Protein AF-A0A0D2K6X5-F1 (afdb_monomer_lite)

Foldseek 3Di:
DDDDDDDDDDDPPPDPDVVVVVVVVVVVVVVVVVLVVVLVVLVVVVVVCVVVVVDQLADVVQLVNLLVNLVSLLQDPPRDLVSSLVSLVSNLVSLLSNLVVVVVCVVVVDDPDDPCDPVNLVSVLQSLLSSLVSLLLQCLAPVSSNLCLVPSSVVVVVVCLVPRPQDQPAALVSRVRLSGHPVVSSLLSLLSLQLQPDPPSPPDPDRDHLVNSLVVLVVQLVVCVVVVSDLLSNLSSLLSQLLSLLSCVVPDDDDPPPDPSVVVNVVSLVSNVVSVVPDDCVPDPVLSCLSSLLSQCQRSVDPVSVVVSVVVVVVNCVPRVSSVSSSVSSNVSSNCSRCVPDPPDDD

Organism: NCBI:txid1442371

Radius of gyration: 24.37 Å; chains: 1; bounding box: 95×52×63 Å

Sequence (347 aa):
METDSKPHKYPIDWVPCPTVTWVKLGIVQAARIKADEFYARSIRVLRATIQNGGCDGTEDWLVATMVILCLYENHQPSYNPASAAVHVAAAGQVFRERARRKMDATSRGWCPSSALTRSTLVFDRIFTESFLYHSMLVSVRDKSLSPLQDPTLRDVFDTYFEHCRLSVSPEPENWPIFGMPYSLVRLFSDLVASLDDSPNAFSSRNPSSLQDILIQLDTWKSDAMFHNYGLHITLYISAAKLLAYCHLSASSPPSPTSENYSVLIQHELEDCMGTLARIDFAESVTRFFNWPLAIIDKVVRDPRASRFVQQKLAEMALDDPTGKKAYDWVAEGFEQKLSPGRLTMNP

Secondary structure (DSS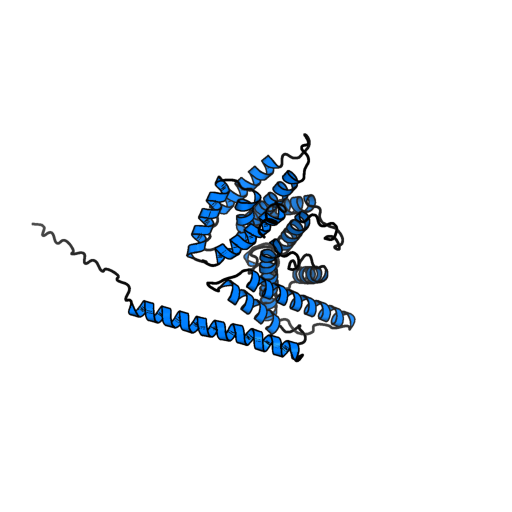P, 8-state):
-----------------HHHHHHHHHHHHHHHHHHHHHHHHHHHHHHHHHHTT---S--HHHHHHHHHHHHHHHT-TT--HHHHHHHHHHHHHHHHHHHHHHHHHHTTT----S---HHHHHHHHHHHHHHHHHHHHHTTT-GGG-TTTSHHHHHHHHHHHHT-SS---SSGGG-TTTSS-HHHHHHHHHHHHHTT--TTS--SS----HHHHHHHHHHHHHHHHHHT--HHHHHHHHHHHHHHHHHHHHHS---TTS--HHHHHHHHHHHHHHHHTT--SSSS-GGGGHHHHHIIIIII--HHHHHHHHHHHHHHTTT-TTHHHHHHHHHHHHHHHH-TTSS----

pLDDT: mean 78.87, std 18.18, range [26.92, 96.88]

Structure (mmCIF, N/CA/C/O backbone):
data_AF-A0A0D2K6X5-F1
#
_entry.id   AF-A0A0D2K6X5-F1
#
loop_
_atom_site.group_PDB
_atom_site.id
_atom_site.type_symbol
_atom_site.label_atom_id
_atom_site.label_alt_id
_atom_site.label_comp_id
_atom_site.label_asym_id
_atom_site.label_entity_id
_atom_site.label_seq_id
_atom_site.pdbx_PDB_ins_code
_atom_site.Cartn_x
_atom_site.Cartn_y
_atom_site.Cartn_z
_atom_site.occupancy
_atom_site.B_iso_or_equiv
_atom_site.auth_seq_id
_atom_site.auth_comp_id
_atom_site.auth_asym_id
_atom_site.auth_atom_id
_atom_site.pdbx_PDB_model_num
ATOM 1 N N . MET A 1 1 ? -67.798 -20.566 -26.678 1.00 40.41 1 MET A N 1
ATOM 2 C CA . MET A 1 1 ? -66.938 -21.752 -26.862 1.00 40.41 1 MET A CA 1
ATOM 3 C C . MET A 1 1 ? -65.516 -21.244 -27.000 1.00 40.41 1 MET A C 1
ATOM 5 O O . MET A 1 1 ? -65.085 -20.934 -28.100 1.00 40.41 1 MET A O 1
ATOM 9 N N . GLU A 1 2 ? -64.858 -21.039 -25.860 1.00 31.72 2 GLU A N 1
ATOM 10 C CA . GLU A 1 2 ? -63.423 -20.758 -25.776 1.00 31.72 2 GLU A CA 1
ATOM 11 C C . GLU A 1 2 ? -62.658 -22.059 -26.019 1.00 31.72 2 GLU A C 1
ATOM 13 O O . GLU A 1 2 ? -62.944 -23.078 -25.390 1.00 31.72 2 GLU A O 1
ATOM 18 N N . THR A 1 3 ? -61.705 -22.031 -26.944 1.00 37.38 3 THR A N 1
ATOM 19 C CA . THR A 1 3 ? -60.716 -23.094 -27.121 1.00 37.38 3 THR A CA 1
ATOM 20 C C . THR A 1 3 ? -59.432 -22.679 -26.418 1.00 37.38 3 THR A C 1
ATOM 22 O O . THR A 1 3 ? -58.722 -21.785 -26.871 1.00 37.38 3 THR A O 1
ATOM 25 N N . ASP A 1 4 ? -59.186 -23.342 -25.294 1.00 36.84 4 ASP A N 1
ATOM 26 C CA . ASP A 1 4 ? -58.022 -23.246 -24.422 1.00 36.84 4 ASP A CA 1
ATOM 27 C C . ASP A 1 4 ? -56.804 -23.916 -25.093 1.00 36.84 4 ASP A C 1
ATOM 29 O O . ASP A 1 4 ? -56.777 -25.135 -25.277 1.00 36.84 4 ASP A O 1
ATOM 33 N N . SER A 1 5 ? -55.799 -23.133 -25.504 1.00 37.38 5 SER A N 1
ATOM 34 C CA . SER A 1 5 ? -54.519 -23.650 -26.011 1.00 37.38 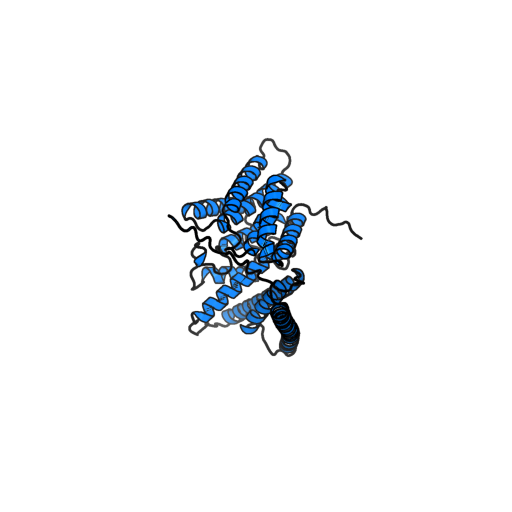5 SER A CA 1
ATOM 35 C C . SER A 1 5 ? -53.382 -23.257 -25.068 1.00 37.38 5 SER A C 1
ATOM 37 O O . SER A 1 5 ? -52.845 -22.149 -25.132 1.00 37.38 5 SER A O 1
ATOM 39 N N . LYS A 1 6 ? -52.999 -24.186 -24.188 1.00 37.41 6 LYS A N 1
ATOM 40 C CA . LYS A 1 6 ? -51.809 -24.076 -23.331 1.00 37.41 6 LYS A CA 1
ATOM 41 C C . LYS A 1 6 ? -50.521 -24.128 -24.172 1.00 37.41 6 LYS A C 1
ATOM 43 O O . LYS A 1 6 ? -50.413 -25.002 -25.032 1.00 37.41 6 LYS A O 1
ATOM 48 N N . PRO A 1 7 ? -49.499 -23.299 -23.892 1.00 35.88 7 PRO A N 1
ATOM 49 C CA . PRO A 1 7 ? -48.189 -23.443 -24.516 1.00 35.88 7 PRO A CA 1
ATOM 50 C C . PRO A 1 7 ? -47.370 -24.551 -23.831 1.00 35.88 7 PRO A C 1
ATOM 52 O O . PRO A 1 7 ? -47.176 -24.549 -22.612 1.00 35.88 7 PRO A O 1
ATOM 55 N N . HIS A 1 8 ? -46.859 -25.494 -24.625 1.00 33.78 8 HIS A N 1
ATOM 56 C CA . HIS A 1 8 ? -45.850 -26.463 -24.199 1.00 33.78 8 HIS A CA 1
ATOM 57 C C . HIS A 1 8 ? -44.527 -25.750 -23.878 1.00 33.78 8 HIS A C 1
ATOM 59 O O . HIS A 1 8 ? -43.874 -25.196 -24.760 1.00 33.78 8 HIS A O 1
ATOM 65 N N . LYS A 1 9 ? -44.116 -25.783 -22.604 1.00 35.16 9 LYS A N 1
ATOM 66 C CA . LYS A 1 9 ? -42.746 -25.472 -22.180 1.00 35.16 9 LYS A CA 1
ATOM 67 C C . LYS A 1 9 ? -41.853 -26.672 -22.505 1.00 35.16 9 LYS A C 1
ATOM 69 O O . LYS A 1 9 ? -41.997 -27.717 -21.878 1.00 35.16 9 LYS A O 1
ATOM 74 N N . TYR A 1 10 ? -40.924 -26.514 -23.443 1.00 30.70 10 TYR A N 1
ATOM 75 C CA . TYR A 1 10 ? -39.751 -27.386 -23.533 1.00 30.70 10 TYR A CA 1
ATOM 76 C C . TYR A 1 10 ? -38.717 -26.921 -22.495 1.00 30.70 10 TYR A C 1
ATOM 78 O O . TYR A 1 10 ? -38.398 -25.729 -22.480 1.00 30.70 10 TYR A O 1
ATOM 86 N N . PRO A 1 11 ? -38.174 -27.798 -21.634 1.00 34.66 11 PRO A N 1
ATOM 87 C CA . PRO A 1 11 ? -36.995 -27.465 -20.853 1.00 34.66 11 PRO A CA 1
ATOM 88 C C . PRO A 1 11 ? -35.771 -27.602 -21.768 1.00 34.66 11 PRO A C 1
ATOM 90 O O . PRO A 1 11 ? -35.447 -28.693 -22.231 1.00 34.66 11 PRO A O 1
ATOM 93 N N . ILE A 1 12 ? -35.110 -26.486 -22.079 1.00 35.47 12 ILE A N 1
ATOM 94 C CA . ILE A 1 12 ? -33.751 -26.520 -22.629 1.00 35.47 12 ILE A CA 1
ATOM 95 C C . ILE A 1 12 ? -32.825 -26.683 -21.427 1.00 35.47 12 ILE A C 1
ATOM 97 O O . ILE A 1 12 ? -32.461 -25.702 -20.775 1.00 35.47 12 ILE A O 1
ATOM 101 N N . ASP A 1 13 ? -32.483 -27.930 -21.117 1.00 32.12 13 ASP A N 1
ATOM 102 C CA . ASP A 1 13 ? -31.377 -28.239 -20.220 1.00 32.12 13 ASP A CA 1
ATOM 103 C C . ASP A 1 13 ? -30.080 -27.776 -20.894 1.00 32.12 13 ASP A C 1
ATOM 105 O O . ASP A 1 13 ? -29.592 -28.378 -21.854 1.00 32.12 13 ASP A O 1
ATOM 109 N N . TRP A 1 14 ? -29.519 -26.670 -20.404 1.00 32.91 14 TRP A N 1
ATOM 110 C CA . TRP A 1 14 ? -28.167 -26.237 -20.744 1.00 32.91 14 TRP A CA 1
ATOM 111 C C . TRP A 1 14 ? -27.166 -27.210 -20.119 1.00 32.91 14 TRP A C 1
ATOM 113 O O . TRP A 1 14 ? -26.624 -26.966 -19.044 1.00 32.91 14 TRP A O 1
ATOM 123 N N . VAL A 1 15 ? -26.910 -28.327 -20.795 1.00 35.75 15 VAL A N 1
ATOM 124 C CA . VAL A 1 15 ? -25.766 -29.185 -20.483 1.00 35.75 15 VAL A CA 1
ATOM 125 C C . VAL A 1 15 ? -24.523 -28.520 -21.089 1.00 35.75 15 VAL A C 1
ATOM 127 O O . VAL A 1 15 ? -24.433 -28.421 -22.317 1.00 35.75 15 VAL A O 1
ATOM 130 N N . PRO A 1 16 ? -23.556 -28.026 -20.291 1.00 44.06 16 PRO A N 1
ATOM 131 C CA . PRO A 1 16 ? -22.328 -27.466 -20.842 1.00 44.06 16 PRO A CA 1
ATOM 132 C C . PRO A 1 16 ? -21.575 -28.552 -21.621 1.00 44.06 16 PRO A C 1
ATOM 134 O O . PRO A 1 16 ? -21.219 -29.596 -21.078 1.00 44.06 16 PRO A O 1
ATOM 137 N N . CYS A 1 17 ? -21.353 -28.304 -22.914 1.00 36.09 17 CYS A N 1
ATOM 138 C CA . CYS A 1 17 ? -20.681 -29.232 -23.819 1.00 36.09 17 CYS A CA 1
ATOM 139 C C . CYS A 1 17 ? -19.236 -29.485 -23.337 1.00 36.09 17 CYS A C 1
ATOM 141 O O . CYS A 1 17 ? -18.422 -28.554 -23.376 1.00 36.09 17 CYS A O 1
ATOM 143 N N . PRO A 1 18 ? -18.881 -30.717 -22.916 1.00 45.44 18 PRO A N 1
ATOM 144 C CA . PRO A 1 18 ? -17.575 -31.023 -22.328 1.00 45.44 18 PRO A CA 1
ATOM 145 C C . PRO A 1 18 ? -16.412 -30.600 -23.231 1.00 45.44 18 PRO A C 1
ATOM 147 O O . PRO A 1 18 ? -15.400 -30.091 -22.760 1.00 45.44 18 PRO A O 1
ATOM 150 N N . THR A 1 19 ? -16.575 -30.742 -24.546 1.00 42.69 19 THR A N 1
ATOM 151 C CA . THR A 1 19 ? -15.556 -30.455 -25.561 1.00 42.69 19 THR A CA 1
ATOM 152 C C . THR A 1 19 ? -15.114 -28.988 -25.567 1.00 42.69 19 THR A C 1
ATOM 154 O O . THR A 1 19 ? -13.931 -28.705 -25.736 1.00 42.69 19 THR A O 1
ATOM 157 N N . VAL A 1 20 ? -16.029 -28.044 -25.320 1.00 43.38 20 VAL A N 1
ATOM 158 C CA . VAL A 1 20 ? -15.702 -26.606 -25.249 1.00 43.38 20 VAL A CA 1
ATOM 159 C C . VAL A 1 20 ? -14.924 -26.293 -23.970 1.00 43.38 20 VAL A C 1
ATOM 161 O O . VAL A 1 20 ? -13.995 -25.485 -23.988 1.00 43.38 20 VAL A O 1
ATOM 164 N N . THR A 1 21 ? -15.253 -26.971 -22.871 1.00 46.69 21 THR A N 1
ATOM 165 C CA . THR A 1 21 ? -14.567 -26.835 -21.582 1.00 46.69 21 THR A CA 1
ATOM 166 C C . THR A 1 21 ? -13.146 -27.397 -21.648 1.00 46.69 21 THR A C 1
ATOM 168 O O . THR A 1 21 ? -12.213 -26.729 -21.211 1.00 46.69 21 THR A O 1
ATOM 171 N N . TRP A 1 22 ? -12.947 -28.563 -22.273 1.00 36.50 22 TRP A N 1
ATOM 172 C CA . TRP A 1 22 ? -11.624 -29.175 -22.458 1.00 36.50 22 TRP A CA 1
ATOM 173 C C . TRP A 1 22 ? -10.707 -28.363 -23.379 1.00 36.50 22 TRP A C 1
ATOM 175 O O . TRP A 1 22 ? -9.524 -28.215 -23.081 1.00 36.50 22 TRP A O 1
ATOM 185 N N . VAL A 1 23 ? -11.238 -27.782 -24.461 1.00 48.53 23 VAL A N 1
ATOM 186 C CA . VAL A 1 23 ? -10.462 -26.899 -25.350 1.00 48.53 23 VAL A CA 1
ATOM 187 C C . VAL A 1 23 ? -10.071 -25.604 -24.632 1.00 48.53 23 VAL A C 1
ATOM 189 O O . VAL A 1 23 ? -8.916 -25.190 -24.715 1.00 48.53 23 VAL A O 1
ATOM 192 N N . LYS A 1 24 ? -10.983 -24.995 -23.859 1.00 53.06 24 LYS A N 1
ATOM 193 C CA . LYS A 1 24 ? -10.665 -23.825 -23.022 1.00 53.06 24 LYS A CA 1
ATOM 194 C C . LYS A 1 24 ? -9.611 -24.153 -21.958 1.00 53.06 24 LYS A C 1
ATOM 196 O O . LYS A 1 24 ? -8.648 -23.405 -21.827 1.00 53.06 24 LYS A O 1
ATOM 201 N N . LEU A 1 25 ? -9.741 -25.285 -21.264 1.00 60.22 25 LEU A N 1
ATOM 202 C CA . LEU A 1 25 ? -8.753 -25.773 -20.292 1.00 60.22 25 LEU A CA 1
ATOM 203 C C . LEU A 1 25 ? -7.382 -26.013 -20.939 1.00 60.22 25 LEU A C 1
ATOM 205 O O . LEU A 1 25 ? -6.365 -25.596 -20.390 1.00 60.22 25 LEU A O 1
ATOM 209 N N . GLY A 1 26 ? -7.345 -26.623 -22.127 1.00 59.53 26 GLY A N 1
ATOM 210 C CA . GLY A 1 26 ? -6.109 -26.860 -22.878 1.00 59.53 26 GLY A CA 1
ATOM 211 C C . GLY A 1 26 ? -5.412 -25.571 -23.323 1.00 59.53 26 GLY A C 1
ATOM 212 O O . GLY A 1 26 ? -4.194 -25.458 -23.195 1.00 59.53 26 GLY A O 1
ATOM 213 N N . ILE A 1 27 ? -6.173 -24.570 -23.782 1.00 69.44 27 ILE A N 1
ATOM 214 C CA . ILE A 1 27 ? -5.640 -23.249 -24.159 1.00 69.44 27 ILE A CA 1
ATOM 215 C C . ILE A 1 27 ? -5.092 -22.513 -22.931 1.00 69.44 27 ILE A C 1
ATOM 217 O O . ILE A 1 27 ? -3.989 -21.971 -22.990 1.00 69.44 27 ILE A O 1
ATOM 221 N N . VAL A 1 28 ? -5.822 -22.530 -21.811 1.00 75.06 28 VAL A N 1
ATOM 222 C CA . VAL A 1 28 ? -5.391 -21.908 -20.548 1.00 75.06 28 VAL A CA 1
ATOM 223 C C . VAL A 1 28 ? -4.115 -22.568 -20.021 1.00 75.06 28 VAL A C 1
ATOM 225 O O . VAL A 1 28 ? -3.174 -21.872 -19.644 1.00 75.06 28 VAL A O 1
ATOM 228 N N . GLN A 1 29 ? -4.031 -23.900 -20.065 1.00 77.25 29 GLN A N 1
ATOM 229 C CA . GLN A 1 29 ? -2.843 -24.630 -19.624 1.00 77.25 29 GLN A CA 1
ATOM 230 C C . GLN A 1 29 ? -1.630 -24.359 -20.528 1.00 77.25 29 GLN A C 1
ATOM 232 O O . GLN A 1 29 ? -0.531 -24.130 -20.026 1.00 77.25 29 GLN A O 1
ATOM 237 N N . ALA A 1 30 ? -1.812 -24.331 -21.851 1.00 80.56 30 ALA A N 1
ATOM 238 C CA . ALA A 1 30 ? -0.735 -24.012 -22.788 1.00 80.56 30 ALA A CA 1
ATOM 239 C C . ALA A 1 30 ? -0.242 -22.561 -22.641 1.00 80.56 30 ALA A C 1
ATOM 241 O O . ALA A 1 30 ? 0.961 -22.307 -22.710 1.00 80.56 30 ALA A O 1
ATOM 242 N N . ALA A 1 31 ? -1.154 -21.610 -22.413 1.00 82.31 31 ALA A N 1
ATOM 243 C CA . ALA A 1 31 ? -0.804 -20.219 -22.134 1.00 82.31 31 ALA A CA 1
ATOM 244 C C . ALA A 1 31 ? -0.012 -20.093 -20.826 1.00 82.31 31 ALA A C 1
ATOM 246 O O . ALA A 1 31 ? 0.987 -19.378 -20.788 1.00 82.31 31 ALA A O 1
ATOM 247 N N . ARG A 1 32 ? -0.408 -20.839 -19.788 1.00 82.50 32 ARG A N 1
ATOM 248 C CA . ARG A 1 32 ? 0.290 -20.867 -18.500 1.00 82.50 32 ARG A CA 1
ATOM 249 C C . ARG A 1 32 ? 1.716 -21.396 -18.623 1.00 82.50 32 ARG A C 1
ATOM 251 O O . ARG A 1 32 ? 2.633 -20.720 -18.179 1.00 82.50 32 ARG A O 1
ATOM 258 N N . ILE A 1 33 ? 1.910 -22.532 -19.297 1.00 85.75 33 ILE A N 1
ATOM 259 C CA . ILE A 1 33 ? 3.250 -23.100 -19.533 1.00 85.75 33 ILE A CA 1
ATOM 260 C C . ILE A 1 33 ? 4.146 -22.086 -20.254 1.00 85.75 33 ILE A C 1
ATOM 262 O O . ILE A 1 33 ? 5.276 -21.847 -19.837 1.00 85.75 33 ILE A O 1
ATOM 266 N N . LYS A 1 34 ? 3.629 -21.422 -21.296 1.00 87.62 34 LYS A N 1
ATOM 267 C CA . LYS A 1 34 ? 4.379 -20.365 -21.989 1.00 87.62 34 LYS A CA 1
ATOM 268 C C . LYS A 1 34 ? 4.710 -19.192 -21.070 1.00 87.62 34 LYS A C 1
ATOM 270 O O . LYS A 1 34 ? 5.808 -18.652 -21.154 1.00 87.62 34 LYS A O 1
ATOM 275 N N . ALA A 1 35 ? 3.779 -18.777 -20.216 1.00 86.38 35 ALA A N 1
ATOM 276 C CA . ALA A 1 35 ? 4.007 -17.684 -19.281 1.00 86.38 35 ALA A CA 1
ATOM 277 C C . ALA A 1 35 ? 5.095 -18.040 -18.249 1.00 86.38 35 ALA A C 1
ATOM 279 O O . ALA A 1 35 ? 5.982 -17.219 -18.020 1.00 86.38 35 ALA A O 1
ATOM 280 N N . ASP A 1 36 ? 5.107 -19.276 -17.735 1.00 88.19 36 ASP A N 1
ATOM 281 C CA . ASP A 1 36 ? 6.167 -19.801 -16.859 1.00 88.19 36 ASP A CA 1
ATOM 282 C C . ASP A 1 36 ? 7.535 -19.800 -17.565 1.00 88.19 36 ASP A C 1
ATOM 284 O O . ASP A 1 36 ? 8.545 -19.361 -17.005 1.00 88.19 36 ASP A O 1
ATOM 288 N N . GLU A 1 37 ? 7.579 -20.233 -18.828 1.00 90.38 37 GLU A N 1
ATOM 289 C CA . GLU A 1 37 ? 8.796 -20.209 -19.646 1.00 90.38 37 GLU A CA 1
ATOM 290 C C . GLU A 1 37 ? 9.313 -18.783 -19.872 1.00 90.38 37 GLU A C 1
ATOM 292 O O . GLU A 1 37 ? 10.515 -18.530 -19.725 1.00 90.38 37 GLU A O 1
ATOM 297 N N . PHE A 1 38 ? 8.424 -17.840 -20.208 1.00 89.56 38 PHE A N 1
ATOM 298 C CA . PHE A 1 38 ? 8.778 -16.430 -20.373 1.00 89.56 38 PHE A CA 1
ATOM 299 C C . PHE A 1 38 ? 9.256 -15.820 -19.062 1.00 89.56 38 PHE A C 1
ATOM 301 O O . PHE A 1 38 ? 10.280 -15.144 -19.062 1.00 89.56 38 PHE A O 1
ATOM 308 N N . TYR A 1 39 ? 8.583 -16.096 -17.949 1.00 91.06 39 TYR A N 1
ATOM 309 C CA . TYR A 1 39 ? 8.975 -15.638 -16.622 1.00 91.06 39 TYR A CA 1
ATOM 310 C C . TYR A 1 39 ? 10.395 -16.106 -16.260 1.00 91.06 39 TYR A C 1
ATOM 312 O O . TYR A 1 39 ? 11.287 -15.290 -16.000 1.00 91.06 39 TYR A O 1
ATOM 320 N N . ALA A 1 40 ? 10.654 -17.414 -16.358 1.00 90.88 40 ALA A N 1
ATOM 321 C CA . ALA A 1 40 ? 11.964 -17.991 -16.067 1.00 90.88 40 ALA A CA 1
ATOM 322 C C . ALA A 1 40 ? 13.053 -17.503 -17.039 1.00 90.88 40 ALA A C 1
ATOM 324 O O . ALA A 1 40 ? 14.210 -17.299 -16.655 1.00 90.88 40 ALA A O 1
ATOM 325 N N . ARG A 1 41 ? 12.717 -17.313 -18.321 1.00 92.81 41 ARG A N 1
ATOM 326 C CA . ARG A 1 41 ? 13.636 -16.744 -19.314 1.00 92.81 41 ARG A CA 1
ATOM 327 C C . ARG A 1 41 ? 13.960 -15.285 -19.004 1.00 92.81 41 ARG A C 1
ATOM 329 O O . ARG A 1 41 ? 15.137 -14.942 -19.034 1.00 92.81 41 ARG A O 1
ATOM 336 N N . SER A 1 42 ? 12.967 -14.462 -18.683 1.00 91.88 42 SER A N 1
ATOM 337 C CA . SER A 1 42 ? 13.144 -13.045 -18.358 1.00 91.88 42 SER A CA 1
ATOM 338 C C . SER A 1 42 ? 14.073 -12.863 -17.167 1.00 91.88 42 SER A C 1
ATOM 340 O O . SER A 1 42 ? 15.019 -12.089 -17.261 1.00 91.88 42 SER A O 1
ATOM 342 N N . ILE A 1 43 ? 13.902 -13.647 -16.096 1.00 91.56 43 ILE A N 1
ATOM 343 C CA . ILE A 1 43 ? 14.815 -13.610 -14.943 1.00 91.56 43 ILE A CA 1
ATOM 344 C C . ILE A 1 43 ? 16.244 -13.992 -15.348 1.00 91.56 43 ILE A C 1
ATOM 346 O O . ILE A 1 43 ? 17.196 -13.323 -14.947 1.00 91.56 43 ILE A O 1
ATOM 350 N N . ARG A 1 44 ? 16.421 -15.058 -16.143 1.00 93.38 44 ARG A N 1
ATOM 351 C CA . ARG A 1 44 ? 17.755 -15.491 -16.596 1.00 93.38 44 ARG A CA 1
ATOM 352 C C . ARG A 1 44 ? 18.443 -14.434 -17.454 1.00 93.38 44 ARG A C 1
ATOM 354 O O . ARG A 1 44 ? 19.605 -14.128 -17.208 1.00 93.38 44 ARG A O 1
ATOM 361 N N . VAL A 1 45 ? 17.728 -13.880 -18.433 1.00 92.62 45 VAL A N 1
ATOM 362 C CA . VAL A 1 45 ? 18.245 -12.827 -19.317 1.00 92.62 45 VAL A CA 1
ATOM 363 C C . VAL A 1 45 ? 18.589 -11.588 -18.504 1.00 92.62 45 VAL A C 1
ATOM 365 O O . VAL A 1 45 ? 19.700 -11.092 -18.620 1.00 92.62 45 VAL A O 1
ATOM 368 N N . LEU A 1 46 ? 17.691 -11.144 -17.625 1.00 90.69 46 LEU A N 1
ATOM 369 C CA . LEU A 1 46 ? 17.917 -9.987 -16.769 1.00 90.69 46 LEU A CA 1
ATOM 370 C C . LEU A 1 46 ? 19.170 -10.153 -15.900 1.00 90.69 46 LEU A C 1
ATOM 372 O O . LEU A 1 46 ? 20.018 -9.265 -15.868 1.00 90.69 46 LEU A O 1
ATOM 376 N N . ARG A 1 47 ? 19.317 -11.302 -15.229 1.00 90.56 47 ARG A N 1
ATOM 377 C CA . ARG A 1 47 ? 20.504 -11.598 -14.414 1.00 90.56 47 ARG A CA 1
ATOM 378 C C . ARG A 1 47 ? 21.782 -11.566 -15.246 1.00 90.56 47 ARG A C 1
ATOM 380 O O . ARG A 1 47 ? 22.750 -10.954 -14.811 1.00 90.56 47 ARG A O 1
ATOM 387 N N . ALA A 1 48 ? 21.776 -12.177 -16.431 1.00 92.62 48 ALA A N 1
ATOM 388 C CA . ALA A 1 48 ? 22.928 -12.163 -17.327 1.00 92.62 48 ALA A CA 1
ATOM 389 C C . ALA A 1 48 ? 23.265 -10.739 -17.805 1.00 92.62 48 ALA A C 1
ATOM 391 O O . 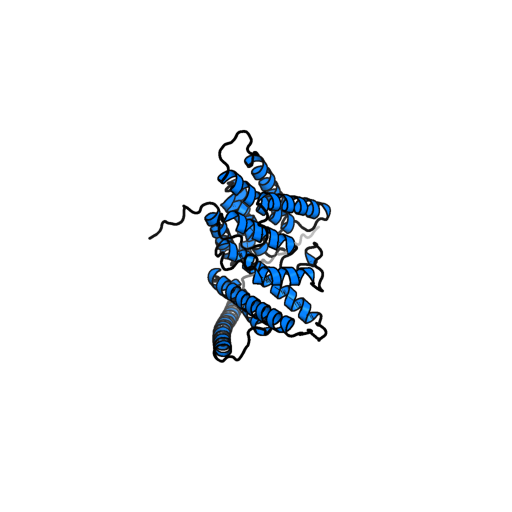ALA A 1 48 ? 24.431 -10.356 -17.798 1.00 92.62 48 ALA A O 1
ATOM 392 N N . THR A 1 49 ? 22.262 -9.934 -18.168 1.00 91.25 49 THR A N 1
ATOM 393 C CA . THR A 1 49 ? 22.452 -8.531 -18.563 1.00 91.25 49 THR A CA 1
ATOM 394 C C . THR A 1 49 ? 23.092 -7.722 -17.437 1.00 91.25 49 THR A C 1
ATOM 396 O O . THR A 1 49 ? 24.085 -7.043 -17.682 1.00 91.25 49 THR A O 1
ATOM 399 N N . ILE A 1 50 ? 22.590 -7.849 -16.204 1.00 88.31 50 ILE A N 1
ATOM 400 C CA . ILE A 1 50 ? 23.155 -7.166 -15.030 1.00 88.31 50 ILE A CA 1
ATOM 401 C C . ILE A 1 50 ? 24.598 -7.625 -14.774 1.00 88.31 50 ILE A C 1
ATOM 403 O O . ILE A 1 50 ? 25.492 -6.796 -14.633 1.00 88.31 50 ILE A O 1
ATOM 407 N N . GLN A 1 51 ? 24.847 -8.939 -14.747 1.00 90.50 51 GLN A N 1
ATOM 408 C CA . GLN A 1 51 ? 26.177 -9.509 -14.483 1.00 90.50 51 GLN A CA 1
ATOM 409 C C . GLN A 1 51 ? 27.226 -9.068 -15.505 1.00 90.50 51 GLN A C 1
ATOM 411 O O . GLN A 1 51 ? 28.378 -8.843 -15.146 1.00 90.50 51 GLN A O 1
ATOM 416 N N . ASN A 1 52 ? 26.822 -8.918 -16.765 1.00 93.31 52 ASN A N 1
ATOM 417 C CA . ASN A 1 52 ? 27.702 -8.492 -17.848 1.00 93.31 52 ASN A CA 1
ATOM 418 C C . ASN A 1 52 ? 27.841 -6.963 -17.951 1.00 93.31 52 ASN A C 1
ATOM 420 O O . ASN A 1 52 ? 28.454 -6.480 -18.901 1.00 93.31 52 ASN A O 1
ATOM 424 N N . GLY A 1 53 ? 27.257 -6.193 -17.024 1.00 88.19 53 GLY A N 1
ATOM 425 C CA . GLY A 1 53 ? 27.281 -4.728 -17.065 1.00 88.19 53 GLY A CA 1
ATOM 426 C C . GLY A 1 53 ? 26.501 -4.133 -18.242 1.00 88.19 53 GLY A C 1
ATOM 427 O O . GLY A 1 53 ? 26.779 -3.015 -18.662 1.00 88.19 53 GLY A O 1
ATOM 428 N N . GLY A 1 54 ? 25.537 -4.876 -18.795 1.00 87.75 54 GLY A N 1
ATOM 429 C CA . GLY A 1 54 ? 24.691 -4.439 -19.909 1.00 87.75 54 GLY A CA 1
ATOM 430 C C . GLY A 1 54 ? 23.602 -3.440 -19.512 1.00 87.75 54 GLY A C 1
ATOM 431 O O . GLY A 1 54 ? 22.840 -3.009 -20.373 1.00 87.75 54 GLY A O 1
ATOM 432 N N . CYS A 1 55 ? 23.514 -3.100 -18.227 1.00 87.75 55 CYS A N 1
ATOM 433 C CA . CYS A 1 55 ? 22.662 -2.047 -17.699 1.00 87.75 55 CYS A CA 1
ATOM 434 C C . CYS A 1 55 ? 23.341 -1.337 -16.524 1.00 87.75 55 CYS A C 1
ATOM 436 O O . CYS A 1 55 ? 24.125 -1.955 -15.796 1.00 87.75 55 CYS A O 1
ATOM 438 N N . ASP A 1 56 ? 23.018 -0.064 -16.316 1.00 84.38 56 ASP A N 1
ATOM 439 C CA . ASP A 1 56 ? 23.549 0.745 -15.211 1.00 84.38 56 ASP A CA 1
ATOM 440 C C . ASP A 1 56 ? 22.564 0.936 -14.048 1.00 84.38 56 ASP A C 1
ATOM 442 O O . ASP A 1 56 ? 22.939 1.507 -13.020 1.00 84.38 56 ASP A O 1
ATOM 446 N N . GLY A 1 57 ? 21.337 0.421 -14.190 1.00 81.94 57 GLY A N 1
ATOM 447 C CA . GLY A 1 57 ? 20.294 0.448 -13.168 1.00 81.94 57 GLY A CA 1
ATOM 448 C C . GLY A 1 57 ? 19.304 1.602 -13.325 1.00 81.94 57 GLY A C 1
ATOM 449 O O . GLY A 1 57 ? 18.344 1.683 -12.557 1.00 81.94 57 GLY A O 1
ATOM 450 N N . THR A 1 58 ? 19.497 2.493 -14.299 1.00 81.69 58 THR A N 1
ATOM 451 C CA . THR A 1 58 ? 18.635 3.667 -14.501 1.00 81.69 58 THR A CA 1
ATOM 452 C C . THR A 1 58 ? 17.524 3.450 -15.525 1.00 81.69 58 THR A C 1
ATOM 454 O O . THR A 1 58 ? 16.629 4.281 -15.644 1.00 81.69 58 THR A O 1
ATOM 457 N N . GLU A 1 59 ? 17.524 2.325 -16.233 1.00 86.19 59 GLU A N 1
ATOM 458 C CA . GLU A 1 59 ? 16.687 2.114 -17.408 1.00 86.19 59 GLU A CA 1
ATOM 459 C C . GLU A 1 59 ? 15.221 1.797 -17.069 1.00 86.19 59 GLU A C 1
ATOM 461 O O . GLU A 1 59 ? 14.928 1.008 -16.169 1.00 86.19 59 GLU A O 1
ATOM 466 N N . ASP A 1 60 ? 14.267 2.384 -17.800 1.00 80.81 60 ASP A N 1
ATOM 467 C CA . ASP A 1 60 ? 12.815 2.214 -17.556 1.00 80.81 60 ASP A CA 1
ATOM 468 C C . ASP A 1 60 ? 12.312 0.795 -17.794 1.00 80.81 60 ASP A C 1
ATOM 470 O O . ASP A 1 60 ? 11.366 0.339 -17.148 1.00 80.81 60 ASP A O 1
ATOM 474 N N . TRP A 1 61 ? 12.986 0.045 -18.663 1.00 85.38 61 TRP A N 1
ATOM 475 C CA . TRP A 1 61 ? 12.639 -1.350 -18.903 1.00 85.38 61 TRP A CA 1
ATOM 476 C C . TRP A 1 61 ? 12.968 -2.248 -17.700 1.00 85.38 61 TRP A C 1
ATOM 478 O O . TRP A 1 61 ? 12.261 -3.236 -17.495 1.00 85.38 61 TRP A O 1
ATOM 488 N N . LEU A 1 62 ? 13.976 -1.919 -16.872 1.00 86.38 62 LEU A N 1
ATOM 489 C CA . LEU A 1 62 ? 14.267 -2.665 -15.635 1.00 86.38 62 LEU A CA 1
ATOM 490 C C . LEU A 1 62 ? 13.100 -2.542 -14.662 1.00 86.38 62 LEU A C 1
ATOM 492 O O . LEU A 1 62 ? 12.589 -3.534 -14.145 1.00 86.38 62 LEU A O 1
ATOM 496 N N . VAL A 1 63 ? 12.650 -1.304 -14.488 1.00 81.69 63 VAL A N 1
ATOM 497 C CA . VAL A 1 63 ? 11.485 -0.920 -13.700 1.00 81.69 63 VAL A CA 1
ATOM 498 C C . VAL A 1 63 ? 10.225 -1.648 -14.177 1.00 81.69 63 VAL A C 1
ATOM 500 O O . VAL A 1 63 ? 9.586 -2.350 -13.390 1.00 81.69 63 VAL A O 1
ATOM 503 N N . ALA A 1 64 ? 9.913 -1.566 -15.474 1.00 82.56 64 ALA A N 1
ATOM 504 C CA . ALA A 1 64 ? 8.760 -2.248 -16.060 1.00 82.56 64 ALA A CA 1
ATOM 505 C C . ALA A 1 64 ? 8.825 -3.765 -15.833 1.00 82.56 64 ALA A C 1
ATOM 507 O O . ALA A 1 64 ? 7.830 -4.393 -15.473 1.00 82.56 64 ALA A O 1
ATOM 508 N N . THR A 1 65 ? 10.014 -4.351 -16.002 1.00 88.25 65 THR A N 1
ATOM 509 C CA . THR A 1 65 ? 10.229 -5.787 -15.807 1.00 88.25 65 THR A CA 1
ATOM 510 C C . THR A 1 65 ? 9.924 -6.190 -14.367 1.00 88.25 65 THR A C 1
ATOM 512 O O . THR A 1 65 ? 9.212 -7.169 -14.170 1.00 88.25 65 THR A O 1
ATOM 515 N N . MET A 1 66 ? 10.377 -5.435 -13.359 1.00 86.62 66 MET A N 1
ATOM 516 C CA . MET A 1 66 ? 10.090 -5.756 -11.951 1.00 86.62 66 MET A CA 1
ATOM 517 C C . MET A 1 66 ? 8.588 -5.760 -11.649 1.00 86.62 66 MET A C 1
ATOM 519 O O . MET A 1 66 ? 8.102 -6.673 -10.981 1.00 86.62 66 MET A O 1
ATOM 523 N N . VAL A 1 67 ? 7.836 -4.789 -12.182 1.00 81.25 67 VAL A N 1
ATOM 524 C CA . VAL A 1 67 ? 6.370 -4.756 -12.038 1.00 81.25 67 VAL A CA 1
ATOM 525 C C . VAL A 1 67 ? 5.736 -5.978 -12.682 1.00 81.25 67 VAL A C 1
ATOM 527 O O . VAL A 1 67 ? 4.914 -6.635 -12.054 1.00 81.25 67 VAL A O 1
ATOM 530 N N . ILE A 1 68 ? 6.132 -6.314 -13.911 1.00 85.38 68 ILE A N 1
ATOM 531 C CA . ILE A 1 68 ? 5.581 -7.464 -14.635 1.00 85.38 68 ILE A CA 1
ATOM 532 C C . ILE A 1 68 ? 5.862 -8.766 -13.878 1.00 85.38 68 ILE A C 1
ATOM 534 O O . ILE A 1 68 ? 4.965 -9.596 -13.757 1.00 85.38 68 ILE A O 1
ATOM 538 N N . LEU A 1 69 ? 7.068 -8.941 -13.327 1.00 88.81 69 LEU A N 1
ATOM 539 C CA . LEU A 1 69 ? 7.409 -10.114 -12.517 1.00 88.81 69 LEU A CA 1
ATOM 540 C C . LEU A 1 69 ? 6.592 -10.160 -11.212 1.00 88.81 69 LEU A C 1
ATOM 542 O O . LEU A 1 69 ? 6.101 -11.223 -10.839 1.00 88.81 69 LEU A O 1
ATOM 546 N N . CYS A 1 70 ? 6.379 -9.017 -10.552 1.00 85.38 70 CYS A N 1
ATOM 547 C CA . CYS A 1 70 ? 5.529 -8.925 -9.362 1.00 85.38 70 CYS A CA 1
ATOM 548 C C . CYS A 1 70 ? 4.060 -9.261 -9.679 1.00 85.38 70 CYS A C 1
ATOM 550 O O . CYS A 1 70 ? 3.441 -10.072 -8.990 1.00 85.38 70 CYS A O 1
ATOM 552 N N . LEU A 1 71 ? 3.510 -8.695 -10.759 1.00 81.31 71 LEU A N 1
ATOM 553 C CA . LEU A 1 71 ? 2.162 -8.996 -11.243 1.00 81.31 71 LEU A CA 1
ATOM 554 C C . LEU A 1 71 ? 2.020 -10.471 -11.620 1.00 81.31 71 LEU A C 1
ATOM 556 O O . LEU A 1 71 ? 1.003 -11.077 -11.292 1.00 81.31 71 LEU A O 1
ATOM 560 N N . TYR A 1 72 ? 3.035 -11.051 -12.262 1.00 86.56 72 TYR A N 1
ATOM 561 C CA . TYR A 1 72 ? 3.052 -12.466 -12.609 1.00 86.56 72 TYR A CA 1
ATOM 562 C C . TYR A 1 72 ? 2.913 -13.351 -11.371 1.00 86.56 72 TYR A C 1
ATOM 564 O O . TYR A 1 72 ? 2.030 -14.207 -11.338 1.00 86.56 72 TYR A O 1
ATOM 572 N N . GLU A 1 73 ? 3.741 -13.115 -10.347 1.00 86.75 73 GLU A N 1
ATOM 573 C CA . GLU A 1 73 ? 3.681 -13.840 -9.073 1.00 86.75 73 GLU A CA 1
ATOM 574 C C . GLU A 1 73 ? 2.311 -13.675 -8.411 1.00 86.75 73 GLU A C 1
ATOM 576 O O . GLU A 1 73 ? 1.682 -14.658 -8.022 1.00 86.75 73 GLU A O 1
ATOM 581 N N . ASN A 1 74 ? 1.805 -12.440 -8.369 1.00 77.88 74 ASN A N 1
ATOM 582 C CA . ASN A 1 74 ? 0.524 -12.078 -7.764 1.00 77.88 74 ASN A CA 1
ATOM 583 C C . ASN A 1 74 ? -0.695 -12.791 -8.364 1.00 77.88 74 ASN A C 1
ATOM 585 O O . ASN A 1 74 ? -1.711 -12.876 -7.676 1.00 77.88 74 ASN A O 1
ATOM 589 N N . HIS A 1 75 ? -0.608 -13.274 -9.605 1.00 78.62 75 HIS A N 1
ATOM 590 C CA . HIS A 1 75 ? -1.699 -13.963 -10.303 1.00 78.62 75 HIS A CA 1
ATOM 591 C C . HIS A 1 75 ? -1.465 -15.473 -10.447 1.00 78.62 75 HIS A C 1
ATOM 593 O O . HIS A 1 75 ? -2.259 -16.165 -11.087 1.00 78.62 75 HIS A O 1
ATOM 599 N N . GLN A 1 76 ? -0.397 -16.020 -9.854 1.00 80.00 76 GLN A N 1
ATOM 600 C CA . GLN A 1 76 ? -0.197 -17.464 -9.865 1.00 80.00 76 GLN A CA 1
ATOM 601 C C . GLN A 1 76 ? -1.246 -18.170 -8.996 1.00 80.00 76 GLN A C 1
ATOM 603 O O . GLN A 1 76 ? -1.464 -17.776 -7.853 1.00 80.00 76 GLN A O 1
ATOM 608 N N . PRO A 1 77 ? -1.823 -19.302 -9.436 1.00 74.56 77 PRO A N 1
ATOM 609 C CA . PRO A 1 77 ? -2.650 -20.142 -8.560 1.00 74.56 77 PRO A CA 1
ATOM 610 C C . PRO A 1 77 ? -1.897 -20.584 -7.289 1.00 74.56 77 PRO A C 1
ATOM 612 O O . PRO A 1 77 ? -2.443 -20.661 -6.186 1.00 74.56 77 PRO A O 1
ATOM 615 N N . SER A 1 78 ? -0.590 -20.811 -7.428 1.00 75.88 78 SER A N 1
ATOM 616 C CA . SER A 1 78 ? 0.339 -21.094 -6.335 1.00 75.88 78 SER A CA 1
ATOM 617 C C . SER A 1 78 ? 0.899 -19.831 -5.675 1.00 75.88 78 SER A C 1
ATOM 619 O O . SER A 1 78 ? 1.958 -19.924 -5.062 1.00 75.88 78 SER A O 1
ATOM 621 N N . TYR A 1 79 ? 0.218 -18.679 -5.790 1.00 79.56 79 TYR A N 1
ATOM 622 C CA . TYR A 1 79 ? 0.683 -17.389 -5.275 1.00 79.56 79 TYR A CA 1
ATOM 623 C C . TYR A 1 79 ? 1.297 -17.537 -3.885 1.00 79.56 79 TYR A C 1
ATOM 625 O O . TYR A 1 79 ? 0.678 -18.106 -2.977 1.00 79.56 79 TYR A O 1
ATOM 633 N N . ASN A 1 80 ? 2.524 -17.035 -3.772 1.00 81.94 80 ASN A N 1
ATOM 634 C CA . ASN A 1 80 ? 3.280 -16.920 -2.544 1.00 81.94 80 ASN A CA 1
ATOM 635 C C . ASN A 1 80 ? 3.691 -15.446 -2.389 1.00 81.94 80 ASN A C 1
ATOM 637 O O . ASN A 1 80 ? 4.522 -14.969 -3.168 1.00 81.94 80 ASN A O 1
ATOM 641 N N . PRO A 1 81 ? 3.148 -14.721 -1.397 1.00 79.81 81 PRO A N 1
ATOM 642 C CA . PRO A 1 81 ? 3.515 -13.331 -1.134 1.00 79.81 81 PRO A CA 1
ATOM 643 C C . PRO A 1 81 ? 5.025 -13.108 -0.959 1.00 79.81 81 PRO A C 1
ATOM 645 O O . PRO A 1 81 ? 5.530 -12.060 -1.356 1.00 79.81 81 PRO A O 1
ATOM 648 N N . ALA A 1 82 ? 5.769 -14.102 -0.457 1.00 83.62 82 ALA A N 1
ATOM 649 C CA . ALA A 1 82 ? 7.225 -14.018 -0.342 1.00 83.62 82 ALA A CA 1
ATOM 650 C C . ALA A 1 82 ? 7.921 -13.911 -1.712 1.00 83.62 82 ALA A C 1
ATOM 652 O O . ALA A 1 82 ? 8.915 -13.200 -1.839 1.00 83.62 82 ALA A O 1
ATOM 653 N N . SER A 1 83 ? 7.389 -14.557 -2.756 1.00 84.88 83 SER A N 1
ATOM 654 C CA . SER A 1 83 ? 7.930 -14.441 -4.117 1.00 84.88 83 SER A CA 1
ATOM 655 C C . SER A 1 83 ? 7.733 -13.031 -4.676 1.00 84.88 83 SER A C 1
ATOM 657 O O . SER A 1 83 ? 8.658 -12.453 -5.244 1.00 84.88 83 SER A O 1
ATOM 659 N N . ALA A 1 84 ? 6.551 -12.442 -4.465 1.00 83.44 84 ALA A N 1
ATOM 660 C CA . ALA A 1 84 ? 6.285 -11.054 -4.844 1.00 83.44 84 ALA A CA 1
ATOM 661 C C . ALA A 1 84 ? 7.174 -10.070 -4.061 1.00 83.44 84 ALA A C 1
ATOM 663 O O . ALA A 1 84 ? 7.696 -9.121 -4.646 1.00 83.44 84 ALA A O 1
ATOM 664 N N . ALA A 1 85 ? 7.419 -10.326 -2.771 1.00 86.31 85 ALA A N 1
ATOM 665 C CA . ALA A 1 85 ? 8.287 -9.499 -1.932 1.00 86.31 85 ALA A CA 1
ATOM 666 C C . ALA A 1 85 ? 9.725 -9.394 -2.474 1.00 86.31 85 ALA A C 1
ATOM 668 O O . ALA A 1 85 ? 10.319 -8.320 -2.409 1.00 86.31 85 ALA A O 1
ATOM 669 N N . VAL A 1 86 ? 10.266 -10.455 -3.088 1.00 88.50 86 VAL A N 1
ATOM 670 C CA . VAL A 1 86 ? 11.594 -10.415 -3.733 1.00 88.50 86 VAL A CA 1
ATOM 671 C C . VAL A 1 86 ? 11.625 -9.421 -4.900 1.00 88.50 86 VAL A C 1
ATOM 673 O O . VAL A 1 86 ? 12.595 -8.675 -5.046 1.00 88.50 86 VAL A O 1
ATOM 676 N N . HIS A 1 87 ? 10.566 -9.361 -5.712 1.00 88.62 87 HIS A N 1
ATOM 677 C CA . HIS A 1 87 ? 10.478 -8.406 -6.826 1.00 88.62 87 HIS A CA 1
ATOM 678 C C . HIS A 1 87 ? 10.269 -6.972 -6.341 1.00 88.62 87 HIS A C 1
ATOM 680 O O . HIS A 1 87 ? 10.837 -6.045 -6.916 1.00 88.62 87 HIS A O 1
ATOM 686 N N . VAL A 1 88 ? 9.525 -6.783 -5.246 1.00 88.19 88 VAL A N 1
ATOM 687 C CA . VAL A 1 88 ? 9.417 -5.481 -4.567 1.00 88.19 88 VAL A CA 1
ATOM 688 C C . VAL A 1 88 ? 10.788 -5.037 -4.051 1.00 88.19 88 VAL A C 1
ATOM 690 O O . VAL A 1 88 ? 11.216 -3.919 -4.327 1.00 88.19 88 VAL A O 1
ATOM 693 N N . ALA A 1 89 ? 11.535 -5.922 -3.386 1.00 88.94 89 ALA A N 1
ATOM 694 C CA . ALA A 1 89 ? 12.889 -5.632 -2.917 1.00 88.94 89 ALA A CA 1
ATOM 695 C C . ALA A 1 89 ? 13.822 -5.225 -4.071 1.00 88.94 89 ALA A C 1
ATOM 697 O O . ALA A 1 89 ? 14.567 -4.247 -3.962 1.00 88.94 89 ALA A O 1
ATOM 698 N N . ALA A 1 90 ? 13.754 -5.946 -5.194 1.00 88.44 90 ALA A N 1
ATOM 699 C CA . ALA A 1 90 ? 14.526 -5.644 -6.394 1.00 88.44 90 ALA A CA 1
ATOM 700 C C . ALA A 1 90 ? 14.145 -4.282 -7.003 1.00 88.44 90 ALA A C 1
ATOM 702 O O . ALA A 1 90 ? 15.035 -3.496 -7.329 1.00 88.44 90 ALA A O 1
ATOM 703 N N . ALA A 1 91 ? 12.852 -3.951 -7.080 1.00 88.38 91 ALA A N 1
ATOM 704 C CA . ALA A 1 91 ? 12.395 -2.627 -7.504 1.00 88.38 91 ALA A CA 1
ATOM 705 C C . ALA A 1 91 ? 12.943 -1.513 -6.594 1.00 88.38 91 ALA A C 1
ATOM 707 O O . ALA A 1 91 ? 13.410 -0.488 -7.091 1.00 88.38 91 ALA A O 1
ATOM 708 N N . GLY A 1 92 ? 12.983 -1.738 -5.276 1.00 88.19 92 GLY A N 1
ATOM 709 C CA . GLY A 1 92 ? 13.595 -0.810 -4.322 1.00 88.19 92 GLY A CA 1
ATOM 710 C C . GLY A 1 92 ? 15.087 -0.565 -4.584 1.00 88.19 92 GLY A C 1
ATOM 711 O O . GLY A 1 92 ? 15.553 0.567 -4.468 1.00 88.19 92 GLY A O 1
ATOM 712 N N . GLN A 1 93 ? 15.838 -1.591 -5.006 1.00 87.75 93 GLN A N 1
ATOM 713 C CA . GLN A 1 93 ? 17.240 -1.417 -5.416 1.00 87.75 93 GLN A CA 1
ATOM 714 C C . GLN A 1 93 ? 17.375 -0.567 -6.683 1.00 87.75 93 GLN A C 1
ATOM 716 O O . GLN A 1 93 ? 18.252 0.291 -6.751 1.00 87.75 93 GLN A O 1
ATOM 721 N N . VAL A 1 94 ? 16.485 -0.760 -7.660 1.00 87.81 94 VAL A N 1
ATOM 722 C CA . VAL A 1 94 ? 16.461 0.054 -8.885 1.00 87.81 94 VAL A CA 1
ATOM 723 C C . VAL A 1 94 ? 16.168 1.523 -8.555 1.00 87.81 94 VAL A C 1
ATOM 725 O O . VAL A 1 94 ? 16.855 2.413 -9.055 1.00 87.81 94 VAL A O 1
ATOM 728 N N . PHE A 1 95 ? 15.215 1.798 -7.656 1.00 86.56 95 PHE A N 1
ATOM 729 C CA . PHE A 1 95 ? 14.960 3.161 -7.175 1.00 86.56 95 PHE A CA 1
ATOM 730 C C . PHE A 1 95 ? 16.176 3.781 -6.479 1.00 86.56 95 PHE A C 1
ATOM 732 O O . PHE A 1 95 ? 16.502 4.938 -6.752 1.00 86.56 95 PHE A O 1
ATOM 739 N N . ARG A 1 96 ? 16.877 3.024 -5.623 1.00 86.69 96 ARG A N 1
ATOM 740 C CA . ARG A 1 96 ? 18.097 3.503 -4.954 1.00 86.69 96 ARG A CA 1
ATOM 741 C C . ARG A 1 96 ? 19.194 3.862 -5.946 1.00 86.69 96 ARG A C 1
ATOM 743 O O . ARG A 1 96 ? 19.789 4.930 -5.829 1.00 86.69 96 ARG A O 1
ATOM 750 N N . GLU A 1 97 ? 19.447 3.008 -6.934 1.00 86.69 97 GLU A N 1
ATOM 751 C CA . GLU A 1 97 ? 20.492 3.278 -7.923 1.00 86.69 97 GLU A CA 1
ATOM 752 C C . GLU A 1 97 ? 20.142 4.504 -8.777 1.00 86.69 97 GLU A C 1
ATOM 754 O O . GLU A 1 97 ? 20.979 5.389 -8.958 1.00 86.69 97 GLU A O 1
ATOM 759 N N . ARG A 1 98 ? 18.878 4.641 -9.202 1.00 84.69 98 ARG A N 1
ATOM 760 C CA . ARG A 1 98 ? 18.386 5.852 -9.882 1.00 84.69 98 ARG A CA 1
ATOM 761 C C . ARG A 1 98 ? 18.590 7.114 -9.045 1.00 84.69 98 ARG A C 1
ATOM 763 O O . ARG A 1 98 ? 19.073 8.122 -9.561 1.00 84.69 98 ARG A O 1
ATOM 770 N N . ALA A 1 99 ? 18.250 7.060 -7.759 1.00 81.12 99 ALA A N 1
ATOM 771 C CA . ALA A 1 99 ? 18.421 8.176 -6.835 1.00 81.12 99 ALA A CA 1
ATOM 772 C C . ALA A 1 99 ? 19.893 8.584 -6.705 1.00 81.12 99 ALA A C 1
ATOM 774 O O . ALA A 1 99 ? 20.233 9.754 -6.891 1.00 81.12 99 ALA A O 1
ATOM 775 N N . ARG A 1 100 ? 20.776 7.603 -6.483 1.00 83.06 100 ARG A N 1
ATOM 776 C CA . ARG A 1 100 ? 22.225 7.802 -6.376 1.00 83.06 100 ARG A CA 1
ATOM 777 C C . ARG A 1 100 ? 22.792 8.472 -7.629 1.00 83.06 100 ARG A C 1
ATOM 779 O O . ARG A 1 100 ? 23.512 9.462 -7.535 1.00 83.06 100 ARG A O 1
ATOM 786 N N . ARG A 1 101 ? 22.400 7.995 -8.813 1.00 80.31 101 ARG A N 1
ATOM 787 C CA . ARG A 1 101 ? 22.835 8.560 -10.102 1.00 80.31 101 ARG A CA 1
ATOM 788 C C . ARG A 1 101 ? 22.324 9.977 -10.328 1.00 80.31 101 ARG A C 1
ATOM 790 O O . ARG A 1 101 ? 23.065 10.816 -10.835 1.00 80.31 101 ARG A O 1
ATOM 797 N N . LYS A 1 102 ? 21.087 10.275 -9.924 1.00 73.12 102 LYS A N 1
ATOM 798 C CA . LYS A 1 102 ? 20.534 11.633 -9.990 1.00 73.12 102 LYS A CA 1
ATOM 799 C C . LYS A 1 102 ? 21.313 12.595 -9.087 1.00 73.12 102 LYS A C 1
ATOM 801 O O . LYS A 1 102 ? 21.608 13.710 -9.515 1.00 73.12 102 LYS A O 1
ATOM 806 N N . MET A 1 103 ? 21.700 12.176 -7.882 1.00 70.56 103 MET A N 1
ATOM 807 C CA . MET A 1 103 ? 22.545 12.975 -6.979 1.00 70.56 103 MET A CA 1
ATOM 808 C C . MET A 1 103 ? 23.950 13.212 -7.568 1.00 70.56 103 MET A C 1
ATOM 810 O O . MET A 1 103 ? 24.432 14.351 -7.594 1.00 70.56 103 MET A O 1
ATOM 814 N N . ASP A 1 104 ? 24.569 12.172 -8.136 1.00 70.50 104 ASP A N 1
ATOM 815 C CA . ASP A 1 104 ? 25.860 12.261 -8.840 1.00 70.50 104 ASP A CA 1
ATOM 816 C C . ASP A 1 104 ? 25.795 13.196 -10.067 1.00 70.50 104 ASP A C 1
ATOM 818 O O . ASP A 1 104 ? 26.763 13.882 -10.394 1.00 70.50 104 ASP A O 1
ATOM 822 N N . ALA A 1 105 ? 24.653 13.248 -10.758 1.00 65.88 105 ALA A N 1
ATOM 823 C CA . ALA A 1 105 ? 24.442 14.116 -11.915 1.00 65.88 105 ALA A CA 1
ATOM 824 C C . ALA A 1 105 ? 24.159 15.576 -11.510 1.00 65.88 105 ALA A C 1
ATOM 826 O O . ALA A 1 105 ? 24.686 16.506 -12.122 1.00 65.88 105 ALA A O 1
ATOM 827 N N . THR A 1 106 ? 23.378 15.794 -10.447 1.00 60.44 106 THR A N 1
ATOM 828 C CA . THR A 1 106 ? 23.031 17.137 -9.942 1.00 60.44 106 THR A CA 1
ATOM 829 C C . THR A 1 106 ? 24.267 17.858 -9.392 1.00 60.44 106 THR A C 1
ATOM 831 O O . THR A 1 106 ? 24.462 19.043 -9.651 1.00 60.44 106 THR A O 1
ATOM 834 N N . SER A 1 107 ? 25.174 17.128 -8.734 1.00 57.06 107 SER A N 1
ATOM 835 C CA . SER A 1 107 ? 26.485 17.646 -8.303 1.00 57.06 107 SER A CA 1
ATOM 836 C C . SER A 1 107 ? 27.434 17.987 -9.463 1.00 57.06 107 SER A C 1
ATOM 838 O O . SER A 1 107 ? 28.379 18.752 -9.279 1.00 57.06 107 SER A O 1
ATOM 840 N N . ARG A 1 108 ? 27.166 17.480 -10.674 1.00 53.03 108 ARG A N 1
ATOM 841 C CA . ARG A 1 108 ? 27.918 17.770 -11.908 1.00 53.03 108 ARG A CA 1
ATOM 842 C C . ARG A 1 108 ? 27.201 18.748 -12.849 1.00 53.03 108 ARG A C 1
ATOM 844 O O . ARG A 1 108 ? 27.604 18.880 -14.002 1.00 53.03 108 ARG A O 1
ATOM 851 N N . GLY A 1 109 ? 26.159 19.439 -12.377 1.00 38.72 109 GLY A N 1
ATOM 852 C CA . GLY A 1 109 ? 25.443 20.454 -13.158 1.00 38.72 109 GLY A CA 1
ATOM 853 C C . GLY A 1 109 ? 24.513 19.886 -14.234 1.00 38.72 109 GLY A C 1
ATOM 854 O O . GLY A 1 109 ? 24.264 20.545 -15.243 1.00 38.72 109 GLY A O 1
ATOM 855 N N . TRP A 1 110 ? 24.000 18.665 -14.054 1.00 37.62 110 TRP A N 1
ATOM 856 C CA . TRP A 1 110 ? 23.081 18.067 -15.018 1.00 37.62 110 TRP A CA 1
ATOM 857 C C . TRP A 1 110 ? 21.701 18.737 -14.981 1.00 37.62 110 TRP A C 1
ATOM 859 O O . TRP A 1 110 ? 20.970 18.653 -13.996 1.00 37.62 110 TRP A O 1
ATOM 869 N N . CYS A 1 111 ? 21.334 19.372 -16.092 1.00 36.44 111 CYS A N 1
ATOM 870 C CA . CYS A 1 111 ? 19.955 19.720 -16.409 1.00 36.44 111 CYS A CA 1
ATOM 871 C C . CYS A 1 111 ? 19.308 18.524 -17.123 1.00 36.44 111 CYS A C 1
ATOM 873 O O . CYS A 1 111 ? 19.802 18.146 -18.191 1.00 36.44 111 CYS A O 1
ATOM 875 N N . PRO A 1 112 ? 18.186 17.962 -16.636 1.00 43.94 112 PRO A N 1
ATOM 876 C CA . PRO A 1 112 ? 17.381 17.071 -17.454 1.00 43.94 112 PRO A CA 1
ATOM 877 C C . PRO A 1 112 ? 16.700 17.918 -18.537 1.00 43.94 112 PRO A C 1
ATOM 879 O O . PRO A 1 112 ? 15.602 18.441 -18.357 1.00 43.94 112 PRO A O 1
ATOM 882 N N . SER A 1 113 ? 17.383 18.104 -19.664 1.00 46.69 113 SER A N 1
ATOM 883 C CA . SER A 1 113 ? 16.773 18.625 -20.881 1.00 46.69 113 SER A CA 1
ATOM 884 C C . SER A 1 113 ? 16.196 17.457 -21.672 1.00 46.69 113 SER A C 1
ATOM 886 O O . SER A 1 113 ? 16.927 16.691 -22.292 1.00 46.69 113 SER A O 1
ATOM 888 N N . SER A 1 114 ? 14.879 17.289 -21.613 1.00 45.06 114 SER A N 1
ATOM 889 C CA . SER A 1 114 ? 14.035 16.914 -22.754 1.00 45.06 114 SER A CA 1
ATOM 890 C C . SER A 1 114 ? 12.577 16.920 -22.297 1.00 45.06 114 SER A C 1
ATOM 892 O O . SER A 1 114 ? 12.268 16.636 -21.140 1.00 45.06 114 SER A O 1
ATOM 894 N N . ALA A 1 115 ? 11.672 17.338 -23.176 1.00 53.03 115 ALA A N 1
ATOM 895 C CA . ALA A 1 115 ? 10.251 17.446 -22.884 1.00 53.03 115 ALA A CA 1
ATOM 896 C C . ALA A 1 115 ? 9.694 16.093 -22.408 1.00 53.03 115 ALA A C 1
ATOM 898 O O . ALA A 1 115 ? 9.474 15.200 -23.225 1.00 53.03 115 ALA A O 1
ATOM 899 N N . LEU A 1 116 ? 9.469 15.936 -21.094 1.00 68.69 116 LEU A N 1
ATOM 900 C CA . LEU A 1 116 ? 8.771 14.763 -20.572 1.00 68.69 116 LEU A CA 1
ATOM 901 C C . LEU A 1 116 ? 7.425 14.656 -21.285 1.00 68.69 116 LEU A C 1
ATOM 903 O O . LEU A 1 116 ? 6.567 15.535 -21.169 1.00 68.69 116 LEU A O 1
ATOM 907 N N . THR A 1 117 ? 7.259 13.576 -22.040 1.00 82.88 117 THR A N 1
ATOM 908 C CA . THR A 1 117 ? 5.988 13.270 -22.682 1.00 82.88 117 THR A CA 1
ATOM 909 C C . THR A 1 117 ? 4.957 12.918 -21.613 1.00 82.88 117 THR A C 1
ATOM 911 O O . THR A 1 117 ? 5.298 12.424 -20.534 1.00 82.88 117 THR A O 1
ATOM 914 N N . ARG A 1 118 ? 3.670 13.120 -21.915 1.00 85.19 118 ARG A N 1
ATOM 915 C CA . ARG A 1 118 ? 2.589 12.697 -21.014 1.00 85.19 118 ARG A CA 1
ATOM 916 C C . ARG A 1 118 ? 2.668 11.196 -20.702 1.00 85.19 118 ARG A C 1
ATOM 918 O O . ARG A 1 118 ? 2.418 10.813 -19.568 1.00 85.19 118 ARG A O 1
ATOM 925 N N . SER A 1 119 ? 3.057 10.365 -21.670 1.00 84.88 119 SER A N 1
ATOM 926 C CA . SER A 1 119 ? 3.244 8.921 -21.477 1.00 84.88 119 SER A CA 1
ATOM 927 C C . SER A 1 119 ? 4.344 8.588 -20.473 1.00 84.88 119 SER A C 1
ATOM 929 O O . SER A 1 119 ? 4.132 7.718 -19.637 1.00 84.88 119 SER A O 1
ATOM 931 N N . THR A 1 120 ? 5.476 9.299 -20.505 1.00 82.94 120 THR A N 1
ATOM 932 C CA . THR A 1 120 ? 6.563 9.105 -19.529 1.00 82.94 120 THR A CA 1
ATOM 933 C C . THR A 1 120 ? 6.091 9.461 -18.121 1.00 82.94 120 THR A C 1
ATOM 935 O O . THR A 1 120 ? 6.252 8.668 -17.203 1.00 82.94 120 THR A O 1
ATOM 938 N N . LEU A 1 121 ? 5.403 10.599 -17.966 1.00 86.12 121 LEU A N 1
ATOM 939 C CA . LEU A 1 121 ? 4.848 11.020 -16.674 1.00 86.12 121 LEU A CA 1
ATOM 940 C C . LEU A 1 121 ? 3.849 10.005 -16.104 1.00 86.12 121 LEU A C 1
ATOM 942 O O . LEU A 1 121 ? 3.879 9.708 -14.912 1.00 86.12 121 LEU A O 1
ATOM 946 N N . VAL A 1 122 ? 2.955 9.482 -16.950 1.00 87.69 122 VAL A N 1
ATOM 947 C CA . VAL A 1 122 ? 1.959 8.478 -16.548 1.00 87.69 122 VAL A CA 1
ATOM 948 C C . VAL A 1 122 ? 2.635 7.169 -16.151 1.00 87.69 122 VAL A C 1
ATOM 950 O O . VAL A 1 122 ? 2.279 6.595 -15.124 1.00 87.69 122 VAL A O 1
ATOM 953 N N . PHE A 1 123 ? 3.621 6.714 -16.926 1.00 85.00 123 PHE A N 1
ATOM 954 C CA . PHE A 1 123 ? 4.387 5.513 -16.610 1.00 85.00 123 PHE A CA 1
ATOM 955 C C . PHE A 1 123 ? 5.101 5.639 -15.258 1.00 85.00 123 PHE A C 1
ATOM 957 O O . PHE A 1 123 ? 4.933 4.770 -14.401 1.00 85.00 123 PHE A O 1
ATOM 964 N N . ASP A 1 124 ? 5.809 6.750 -15.031 1.00 84.81 124 ASP A N 1
ATOM 965 C CA . ASP A 1 124 ? 6.507 7.013 -13.769 1.00 84.81 124 ASP A CA 1
ATOM 966 C C . ASP A 1 124 ? 5.545 7.018 -12.579 1.00 84.81 124 ASP A C 1
ATOM 968 O O . ASP A 1 124 ? 5.859 6.469 -11.520 1.00 84.81 124 ASP A O 1
ATOM 972 N N . ARG A 1 125 ? 4.354 7.604 -12.755 1.00 89.69 125 ARG A N 1
ATOM 973 C CA . ARG A 1 125 ? 3.331 7.674 -11.707 1.00 89.69 125 ARG A CA 1
ATOM 974 C C . ARG A 1 125 ? 2.780 6.304 -11.358 1.00 89.69 125 ARG A C 1
ATOM 976 O O . ARG A 1 125 ? 2.779 5.939 -10.185 1.00 89.69 125 ARG A O 1
ATOM 983 N N . ILE A 1 126 ? 2.370 5.534 -12.365 1.00 87.81 126 ILE A N 1
ATOM 984 C CA . ILE A 1 126 ? 1.858 4.172 -12.176 1.00 87.81 126 ILE A CA 1
ATOM 985 C C . ILE A 1 126 ? 2.913 3.311 -11.490 1.00 87.81 126 ILE A C 1
ATOM 987 O O . ILE A 1 126 ? 2.595 2.598 -10.540 1.00 87.81 126 ILE A O 1
ATOM 991 N N . PHE A 1 127 ? 4.169 3.390 -11.932 1.00 86.25 127 PHE A N 1
ATOM 992 C CA . PHE A 1 127 ? 5.242 2.612 -11.332 1.00 86.25 127 PHE A CA 1
ATOM 993 C C . PHE A 1 127 ? 5.503 2.998 -9.876 1.00 86.25 127 PHE A C 1
ATOM 995 O O . PHE A 1 127 ? 5.560 2.121 -9.014 1.00 86.25 127 PHE A O 1
ATOM 1002 N N . THR A 1 128 ? 5.635 4.296 -9.603 1.00 89.62 128 THR A N 1
ATOM 1003 C CA . THR A 1 128 ? 5.915 4.815 -8.259 1.00 89.62 128 THR A CA 1
ATOM 1004 C C . THR A 1 128 ? 4.817 4.422 -7.280 1.00 89.62 128 THR A C 1
ATOM 1006 O O . THR A 1 128 ? 5.113 3.860 -6.225 1.00 89.62 128 THR A O 1
ATOM 1009 N N . GLU A 1 129 ? 3.550 4.638 -7.644 1.00 90.75 129 GLU A N 1
ATOM 1010 C CA . GLU A 1 129 ? 2.439 4.224 -6.791 1.00 90.75 129 GLU A CA 1
ATOM 1011 C C . GLU A 1 129 ? 2.375 2.696 -6.639 1.00 90.75 129 GLU A C 1
ATOM 1013 O O . GLU A 1 129 ? 2.225 2.208 -5.524 1.00 90.75 129 GLU A O 1
ATOM 1018 N N . SER A 1 130 ? 2.569 1.918 -7.714 1.00 87.56 130 SER A N 1
ATOM 1019 C CA . SER A 1 130 ? 2.551 0.444 -7.641 1.00 87.56 130 SER A CA 1
ATOM 1020 C C . SER A 1 130 ? 3.623 -0.098 -6.701 1.00 87.56 130 SER A C 1
ATOM 1022 O O . SER A 1 130 ? 3.356 -0.974 -5.877 1.00 87.56 130 SER A O 1
ATOM 1024 N N . PHE A 1 131 ? 4.846 0.427 -6.806 1.00 88.25 131 PHE A N 1
ATOM 1025 C CA . PHE A 1 131 ? 5.950 0.035 -5.942 1.00 88.25 131 PHE A CA 1
ATOM 1026 C C . PHE A 1 131 ? 5.638 0.323 -4.475 1.00 88.25 131 PHE A C 1
ATOM 1028 O O . PHE A 1 131 ? 5.779 -0.563 -3.631 1.00 88.25 131 PHE A O 1
ATOM 1035 N N . LEU A 1 132 ? 5.192 1.538 -4.170 1.00 90.81 132 LEU A N 1
ATOM 1036 C CA . LEU A 1 132 ? 4.863 1.936 -2.807 1.00 90.81 132 LEU A CA 1
ATOM 1037 C C . LEU A 1 132 ? 3.653 1.160 -2.263 1.00 90.81 132 LEU A C 1
ATOM 1039 O O . LEU A 1 132 ? 3.659 0.780 -1.094 1.00 90.81 132 LEU A O 1
ATOM 1043 N N . TYR A 1 133 ? 2.662 0.854 -3.104 1.00 87.94 133 TYR A N 1
ATOM 1044 C CA . TYR A 1 133 ? 1.473 0.088 -2.725 1.00 87.94 133 TYR A CA 1
ATOM 1045 C C . TYR A 1 133 ? 1.867 -1.324 -2.298 1.00 87.94 133 TYR A C 1
ATOM 1047 O O . TYR A 1 133 ? 1.536 -1.779 -1.202 1.00 87.94 133 TYR A O 1
ATOM 1055 N N . HIS A 1 134 ? 2.650 -2.005 -3.136 1.00 84.31 134 HIS A N 1
ATOM 1056 C CA . HIS A 1 134 ? 3.144 -3.335 -2.809 1.00 84.31 134 HIS A CA 1
ATOM 1057 C C . HIS A 1 134 ? 4.108 -3.314 -1.623 1.00 84.31 134 HIS A C 1
ATOM 1059 O O . HIS A 1 134 ? 4.042 -4.214 -0.789 1.00 84.31 134 HIS A O 1
ATOM 1065 N N . SER A 1 135 ? 4.939 -2.276 -1.503 1.00 87.38 135 SER A N 1
ATOM 1066 C CA . SER A 1 135 ? 5.822 -2.085 -0.350 1.00 87.38 135 SER A CA 1
ATOM 1067 C C . SER A 1 135 ? 5.037 -1.957 0.955 1.00 87.38 135 SER A C 1
ATOM 1069 O O . SER A 1 135 ? 5.388 -2.608 1.931 1.00 87.38 135 SER A O 1
ATOM 1071 N N . MET A 1 136 ? 3.936 -1.200 0.966 1.00 85.69 136 MET A N 1
ATOM 1072 C CA . MET A 1 136 ? 3.051 -1.064 2.130 1.00 85.69 136 MET A CA 1
ATOM 1073 C C . MET A 1 136 ? 2.432 -2.406 2.556 1.00 85.69 136 MET A C 1
ATOM 1075 O O . MET A 1 136 ? 2.253 -2.660 3.745 1.00 85.69 136 MET A O 1
ATOM 1079 N N . LEU A 1 137 ? 2.126 -3.296 1.606 1.00 82.12 137 LEU A N 1
ATOM 1080 C CA . LEU A 1 137 ? 1.608 -4.632 1.920 1.00 82.12 137 LEU A CA 1
ATOM 1081 C C . LEU A 1 137 ? 2.685 -5.553 2.512 1.00 82.12 137 LEU A C 1
ATOM 1083 O O . LEU A 1 137 ? 2.413 -6.271 3.475 1.00 82.12 137 LEU A O 1
ATOM 1087 N N . VAL A 1 138 ? 3.899 -5.553 1.951 1.00 82.88 138 VAL A N 1
ATOM 1088 C CA . VAL A 1 138 ? 4.969 -6.465 2.398 1.00 82.88 138 VAL A CA 1
ATOM 1089 C C . VAL A 1 138 ? 5.691 -5.973 3.656 1.00 82.88 138 VAL A C 1
ATOM 1091 O O . VAL A 1 138 ? 6.138 -6.798 4.455 1.00 82.88 138 VAL A O 1
ATOM 1094 N N . SER A 1 139 ? 5.751 -4.655 3.881 1.00 84.50 139 SER A N 1
ATOM 1095 C CA . SER A 1 139 ? 6.489 -4.043 4.995 1.00 84.50 139 SER A CA 1
ATOM 1096 C C . SER A 1 139 ? 5.899 -4.339 6.373 1.00 84.50 139 SER A C 1
ATOM 1098 O O . SER A 1 139 ? 6.598 -4.240 7.382 1.00 84.50 139 SER A O 1
ATOM 1100 N N . VAL A 1 140 ? 4.636 -4.774 6.429 1.00 84.00 140 VAL A N 1
ATOM 1101 C CA . VAL A 1 140 ? 4.003 -5.241 7.670 1.00 84.00 140 VAL A CA 1
ATOM 1102 C C . VAL A 1 140 ? 4.743 -6.454 8.246 1.00 84.00 140 VAL A C 1
ATOM 1104 O O . VAL A 1 140 ? 4.806 -6.601 9.462 1.00 84.00 140 VAL A O 1
ATOM 1107 N N . ARG A 1 141 ? 5.340 -7.307 7.401 1.00 82.19 141 ARG A N 1
ATOM 1108 C CA . ARG A 1 141 ? 6.134 -8.467 7.848 1.00 82.19 141 ARG A CA 1
ATOM 1109 C C . ARG A 1 141 ? 7.633 -8.247 7.772 1.00 82.19 141 ARG A C 1
ATOM 1111 O O . ARG A 1 141 ? 8.353 -8.726 8.641 1.00 82.19 141 ARG A O 1
ATOM 1118 N N . ASP A 1 142 ? 8.102 -7.546 6.746 1.00 80.00 142 ASP A N 1
ATOM 1119 C CA . ASP A 1 142 ? 9.526 -7.313 6.533 1.00 80.00 142 ASP A CA 1
ATOM 1120 C C . ASP A 1 142 ? 9.836 -5.816 6.511 1.00 80.00 142 ASP A C 1
ATOM 1122 O O . ASP A 1 142 ? 9.662 -5.127 5.505 1.00 80.00 142 ASP A O 1
ATOM 1126 N N . LYS A 1 143 ? 10.350 -5.315 7.638 1.00 76.94 143 LYS A N 1
ATOM 1127 C CA . LYS A 1 143 ? 10.701 -3.899 7.811 1.00 76.94 143 LYS A CA 1
ATOM 1128 C C . LYS A 1 143 ? 11.766 -3.432 6.816 1.00 76.94 143 LYS A C 1
ATOM 1130 O O . LYS A 1 143 ? 11.788 -2.253 6.473 1.00 76.94 143 LYS A O 1
ATOM 1135 N N . SER A 1 144 ? 12.624 -4.335 6.326 1.00 78.38 144 SER A N 1
ATOM 1136 C CA . SER A 1 144 ? 13.652 -3.995 5.333 1.00 78.38 144 SER A CA 1
ATOM 1137 C C . SER A 1 144 ? 13.056 -3.600 3.977 1.00 78.38 144 SER A C 1
ATOM 1139 O O . SER A 1 144 ? 13.719 -2.951 3.167 1.00 78.38 144 SER A O 1
ATOM 1141 N N . LEU A 1 145 ? 11.781 -3.935 3.754 1.00 81.62 145 LEU A N 1
ATOM 1142 C CA . LEU A 1 145 ? 11.009 -3.604 2.561 1.00 81.62 145 LEU A CA 1
ATOM 1143 C C . LEU A 1 145 ? 10.099 -2.387 2.763 1.00 81.62 145 LEU A C 1
ATOM 1145 O O . LEU A 1 145 ? 9.136 -2.214 2.020 1.00 81.62 145 LEU A O 1
ATOM 1149 N N . SER A 1 146 ? 10.387 -1.541 3.757 1.00 85.88 146 SER A N 1
ATOM 1150 C CA . SER A 1 146 ? 9.687 -0.272 3.957 1.00 85.88 146 SER A CA 1
ATOM 1151 C C . SER A 1 146 ? 10.470 0.893 3.329 1.00 85.88 146 SER A C 1
ATOM 1153 O O . SER A 1 146 ? 11.326 1.489 3.986 1.00 85.88 146 SER A O 1
ATOM 1155 N N . PRO A 1 147 ? 10.211 1.255 2.057 1.00 84.25 147 PRO A N 1
ATOM 1156 C CA . PRO A 1 147 ? 10.987 2.275 1.353 1.00 84.25 147 PRO A CA 1
ATOM 1157 C C . PRO A 1 147 ? 10.837 3.670 1.963 1.00 84.25 147 PRO A C 1
ATOM 1159 O O . PRO A 1 147 ? 11.722 4.499 1.811 1.00 84.25 147 PRO A O 1
ATOM 1162 N N . LEU A 1 148 ? 9.739 3.934 2.671 1.00 88.19 148 LEU A N 1
ATOM 1163 C CA . LEU A 1 148 ? 9.493 5.221 3.324 1.00 88.19 148 LEU A CA 1
ATOM 1164 C C . LEU A 1 148 ? 10.173 5.338 4.699 1.00 88.19 148 LEU A C 1
ATOM 1166 O O . LEU A 1 148 ? 10.144 6.411 5.302 1.00 88.19 148 LEU A O 1
ATOM 1170 N N . GLN A 1 149 ? 10.802 4.260 5.180 1.00 86.12 149 GLN A N 1
ATOM 1171 C CA . GLN A 1 149 ? 11.683 4.271 6.355 1.00 86.12 149 GLN A CA 1
ATOM 1172 C C . GLN A 1 149 ? 13.170 4.338 5.967 1.00 86.12 149 GLN A C 1
ATOM 1174 O O . GLN A 1 149 ? 14.016 4.625 6.810 1.00 86.12 149 GLN A O 1
ATOM 1179 N N . ASP A 1 150 ? 13.498 4.120 4.691 1.00 85.56 150 ASP A N 1
ATOM 1180 C CA . ASP A 1 150 ? 14.826 4.368 4.125 1.00 85.56 150 ASP A CA 1
ATOM 1181 C C . ASP A 1 150 ? 14.966 5.880 3.845 1.00 85.56 150 ASP A C 1
ATOM 1183 O O . ASP A 1 150 ? 14.204 6.415 3.037 1.00 85.56 150 ASP A O 1
ATOM 1187 N N . PRO A 1 151 ? 15.905 6.605 4.488 1.00 83.50 151 PRO A N 1
ATOM 1188 C CA . PRO A 1 151 ? 16.011 8.057 4.333 1.00 83.50 151 PRO A CA 1
ATOM 1189 C C . PRO A 1 151 ? 16.291 8.512 2.897 1.00 83.50 151 PRO A C 1
ATOM 1191 O O . PRO A 1 151 ? 15.828 9.575 2.493 1.00 83.50 151 PRO A O 1
ATOM 1194 N N . THR A 1 152 ? 17.043 7.722 2.124 1.00 84.31 152 THR A N 1
ATOM 1195 C CA . THR A 1 152 ? 17.365 8.044 0.729 1.00 84.31 152 THR A CA 1
ATOM 1196 C C . THR A 1 152 ? 16.140 7.872 -0.153 1.00 84.31 152 THR A C 1
ATOM 1198 O O . THR A 1 152 ? 15.826 8.747 -0.954 1.00 84.31 152 THR A O 1
ATOM 1201 N N . LEU A 1 153 ? 15.430 6.756 -0.006 1.00 87.00 153 LEU A N 1
ATOM 1202 C CA . LEU A 1 153 ? 14.222 6.502 -0.783 1.00 87.00 153 LEU A CA 1
ATOM 1203 C C . LEU A 1 153 ? 13.072 7.430 -0.384 1.00 87.00 153 LEU A C 1
ATOM 1205 O O . LEU A 1 153 ? 12.355 7.911 -1.258 1.00 87.00 153 LEU A O 1
ATOM 1209 N N . ARG A 1 154 ? 12.918 7.735 0.906 1.00 89.50 154 ARG A N 1
ATOM 1210 C CA . ARG A 1 154 ? 11.899 8.671 1.391 1.00 89.50 154 ARG A CA 1
ATOM 1211 C C . ARG A 1 154 ? 12.039 10.043 0.735 1.00 89.50 154 ARG A C 1
ATOM 1213 O O . ARG A 1 154 ? 11.062 10.536 0.183 1.00 89.50 154 ARG A O 1
ATOM 1220 N N . ASP A 1 155 ? 13.246 10.608 0.719 1.00 86.38 155 ASP A N 1
ATOM 1221 C CA . ASP A 1 155 ? 13.527 11.896 0.068 1.00 86.38 155 ASP A CA 1
ATOM 1222 C C . ASP A 1 155 ? 13.199 11.875 -1.435 1.00 86.38 155 ASP A C 1
ATOM 1224 O O . ASP A 1 155 ? 12.624 12.823 -1.973 1.00 86.38 155 ASP A O 1
ATOM 1228 N N . VAL A 1 156 ? 13.482 10.756 -2.110 1.00 87.19 156 VAL A N 1
ATOM 1229 C CA . VAL A 1 156 ? 13.151 10.562 -3.530 1.00 87.19 156 VAL A CA 1
ATOM 1230 C C . VAL A 1 156 ? 11.646 10.628 -3.765 1.00 87.19 156 VAL A C 1
ATOM 1232 O O . VAL A 1 156 ? 11.212 11.311 -4.695 1.00 87.19 156 VAL A O 1
ATOM 1235 N N . PHE A 1 157 ? 10.850 9.936 -2.946 1.00 91.50 157 PHE A N 1
ATOM 1236 C CA . PHE A 1 157 ? 9.393 9.923 -3.094 1.00 91.50 157 PHE A CA 1
ATOM 1237 C C . PHE A 1 157 ? 8.759 11.247 -2.672 1.00 91.50 157 PHE A C 1
ATOM 1239 O O . PHE A 1 157 ? 7.896 11.752 -3.387 1.00 91.50 157 PHE A O 1
ATOM 1246 N N . ASP A 1 158 ? 9.229 11.847 -1.580 1.00 91.38 158 ASP A N 1
ATOM 1247 C CA . ASP A 1 158 ? 8.787 13.167 -1.131 1.00 91.38 158 ASP A CA 1
ATOM 1248 C C . ASP A 1 158 ? 9.017 14.217 -2.221 1.00 91.38 158 ASP A C 1
ATOM 1250 O O . ASP A 1 158 ? 8.074 14.876 -2.660 1.00 91.38 158 ASP A O 1
ATOM 1254 N N . THR A 1 159 ? 10.242 14.281 -2.749 1.00 88.44 159 THR A N 1
ATOM 1255 C CA . THR A 1 159 ? 10.600 15.192 -3.841 1.00 88.44 159 THR A CA 1
ATOM 1256 C C . THR A 1 159 ? 9.768 14.917 -5.094 1.00 88.44 159 THR A C 1
ATOM 1258 O O . THR A 1 159 ? 9.351 15.855 -5.776 1.00 88.44 159 THR A O 1
ATOM 1261 N N . TYR A 1 160 ? 9.532 13.641 -5.424 1.00 89.50 160 TYR A N 1
ATOM 1262 C CA . TYR A 1 160 ? 8.736 13.252 -6.589 1.00 89.50 160 TYR A CA 1
ATOM 1263 C C . TYR A 1 160 ? 7.295 13.761 -6.494 1.00 89.50 160 TYR A C 1
ATOM 1265 O O . TYR A 1 160 ? 6.805 14.351 -7.457 1.00 89.50 160 TYR A O 1
ATOM 1273 N N . PHE A 1 161 ? 6.619 13.549 -5.360 1.00 92.38 161 PHE A N 1
ATOM 1274 C CA . PHE A 1 161 ? 5.222 13.951 -5.194 1.00 92.38 161 PHE A CA 1
ATOM 1275 C C . PHE A 1 161 ? 5.059 15.459 -4.972 1.00 92.38 161 PHE A C 1
ATOM 1277 O O . PHE A 1 161 ? 4.074 16.017 -5.447 1.00 92.38 161 PHE A O 1
ATOM 1284 N N . GLU A 1 162 ? 6.033 16.132 -4.353 1.00 90.81 162 GLU A N 1
ATOM 1285 C CA . GLU A 1 162 ? 6.054 17.597 -4.229 1.00 90.81 162 GLU A CA 1
ATOM 1286 C C . GLU A 1 162 ? 6.161 18.293 -5.597 1.00 90.81 162 GLU A C 1
ATOM 1288 O O . GLU A 1 162 ? 5.501 19.299 -5.846 1.00 90.81 162 GLU A O 1
ATOM 1293 N N . HIS A 1 163 ? 6.947 17.726 -6.518 1.00 86.50 163 HIS A N 1
ATOM 1294 C CA . HIS A 1 163 ? 7.205 18.302 -7.843 1.00 86.50 163 HIS A CA 1
ATOM 1295 C C . HIS A 1 163 ? 6.481 17.557 -8.977 1.00 86.50 163 HIS A C 1
ATOM 1297 O O . HIS A 1 163 ? 6.858 17.672 -10.152 1.00 86.50 163 HIS A O 1
ATOM 1303 N N . CYS A 1 164 ? 5.461 16.760 -8.648 1.00 87.00 164 CYS A N 1
ATOM 1304 C CA . CYS A 1 164 ? 4.752 15.953 -9.631 1.00 87.00 164 CYS A CA 1
ATOM 1305 C C . CYS A 1 164 ? 4.012 16.857 -10.628 1.00 87.00 164 CYS A C 1
ATOM 1307 O O . CYS A 1 164 ? 3.285 17.770 -10.251 1.00 87.00 164 CYS A O 1
ATOM 1309 N N . ARG A 1 165 ? 4.174 16.591 -11.931 1.00 88.50 165 ARG A N 1
ATOM 1310 C CA . ARG A 1 165 ? 3.454 17.329 -12.990 1.00 88.50 165 ARG A CA 1
ATOM 1311 C C . ARG A 1 165 ? 2.031 16.824 -13.225 1.00 88.50 165 ARG A C 1
ATOM 1313 O O . ARG A 1 165 ? 1.278 17.449 -13.967 1.00 88.50 165 ARG A O 1
ATOM 1320 N N . LEU A 1 166 ? 1.698 15.661 -12.675 1.00 90.44 166 LEU A N 1
ATOM 1321 C CA . LEU A 1 166 ? 0.337 15.136 -12.660 1.00 90.44 166 LEU A CA 1
ATOM 1322 C C . LEU A 1 166 ? -0.359 15.606 -11.384 1.00 90.44 166 LEU A C 1
ATOM 1324 O O . LEU A 1 166 ? 0.308 15.914 -10.400 1.00 90.44 166 LEU A O 1
ATOM 1328 N N . SER A 1 167 ? -1.692 15.642 -11.406 1.00 92.62 167 SER A N 1
ATOM 1329 C CA . SER A 1 167 ? -2.473 16.038 -10.236 1.00 92.62 167 SER A CA 1
ATOM 1330 C C . SER A 1 167 ? -2.109 15.185 -9.017 1.00 92.62 167 SER A C 1
ATOM 1332 O O . SER A 1 167 ? -1.951 13.963 -9.107 1.00 92.62 167 SER A O 1
ATOM 1334 N N . VAL A 1 168 ? -1.964 15.855 -7.880 1.00 93.38 168 VAL A N 1
ATOM 1335 C CA . VAL A 1 168 ? -1.803 15.254 -6.548 1.00 93.38 168 VAL A CA 1
ATOM 1336 C C . VAL A 1 168 ? -2.925 15.709 -5.614 1.00 93.38 168 VAL A C 1
ATOM 1338 O O . VAL A 1 168 ? -2.808 15.573 -4.398 1.00 93.38 168 VAL A O 1
ATOM 1341 N N . SER A 1 169 ? -4.006 16.261 -6.177 1.00 93.56 169 SER A N 1
ATOM 1342 C CA . SER A 1 169 ? -5.189 16.630 -5.407 1.00 93.56 169 SER A CA 1
ATOM 1343 C C . SER A 1 169 ? -5.811 15.396 -4.734 1.00 93.56 169 SER A C 1
ATOM 1345 O O . SER A 1 169 ? -5.574 14.270 -5.192 1.00 93.56 169 SER A O 1
ATOM 1347 N N . PRO A 1 170 ? -6.550 15.564 -3.624 1.00 91.62 170 PRO A N 1
ATOM 1348 C CA . PRO A 1 170 ? -6.905 14.442 -2.761 1.00 91.62 170 PRO A CA 1
ATOM 1349 C C . PRO A 1 170 ? -7.884 13.421 -3.345 1.00 91.62 170 PRO A C 1
ATOM 1351 O O . PRO A 1 170 ? -8.016 12.327 -2.797 1.00 91.62 170 PRO A O 1
ATOM 1354 N N . GLU A 1 171 ? -8.574 13.768 -4.428 1.00 89.88 171 GLU A N 1
ATOM 1355 C CA . GLU A 1 171 ? -9.632 12.949 -5.003 1.00 89.88 171 GLU A CA 1
ATOM 1356 C C . GLU A 1 171 ? -9.077 11.622 -5.561 1.00 89.88 171 GLU A C 1
ATOM 1358 O O . GLU A 1 171 ? -8.036 11.629 -6.232 1.00 89.88 171 GLU A O 1
ATOM 1363 N N . PRO A 1 172 ? -9.746 10.475 -5.323 1.00 88.00 172 PRO A N 1
ATOM 1364 C CA . PRO A 1 172 ? -9.242 9.153 -5.706 1.00 88.00 172 PRO A CA 1
ATOM 1365 C C . PRO A 1 172 ? -8.889 9.001 -7.183 1.00 88.00 172 PRO A C 1
ATOM 1367 O O . PRO A 1 172 ? -7.976 8.246 -7.515 1.00 88.00 172 PRO A O 1
ATOM 1370 N N . GLU A 1 173 ? -9.567 9.720 -8.083 1.00 88.06 173 GLU A N 1
ATOM 1371 C CA . GLU A 1 173 ? -9.312 9.625 -9.525 1.00 88.06 173 GLU A CA 1
ATOM 1372 C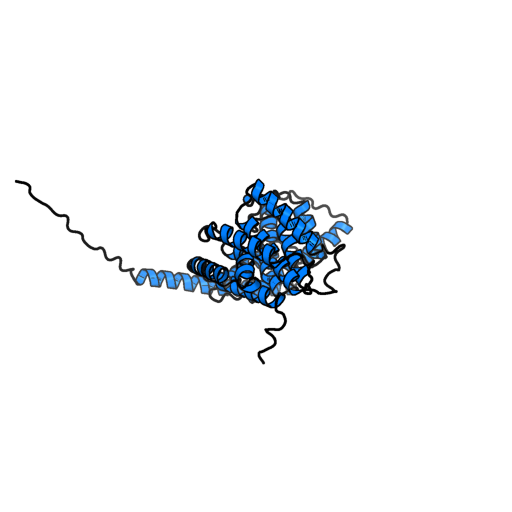 C . GLU A 1 173 ? -7.918 10.152 -9.903 1.00 88.06 173 GLU A C 1
ATOM 1374 O O . GLU A 1 173 ? -7.366 9.776 -10.939 1.00 88.06 173 GLU A O 1
ATOM 1379 N N . ASN A 1 174 ? -7.321 10.990 -9.048 1.00 91.12 174 ASN A N 1
ATOM 1380 C CA . ASN A 1 174 ? -5.954 11.483 -9.204 1.00 91.12 174 ASN A CA 1
ATOM 1381 C C . ASN A 1 174 ? -4.892 10.479 -8.720 1.00 91.12 174 ASN A C 1
ATOM 1383 O O . ASN A 1 174 ? -3.701 10.728 -8.913 1.00 91.12 174 ASN A O 1
ATOM 1387 N N . TRP A 1 175 ? -5.302 9.356 -8.121 1.00 91.44 175 TRP A N 1
ATOM 1388 C CA . TRP A 1 175 ? -4.443 8.329 -7.521 1.00 91.44 175 TRP A CA 1
ATOM 1389 C C . TRP A 1 175 ? -4.772 6.948 -8.105 1.00 91.44 175 TRP A C 1
ATOM 1391 O O . TRP A 1 175 ? -5.382 6.118 -7.434 1.00 91.44 175 TRP A O 1
ATOM 1401 N N . PRO A 1 176 ? -4.402 6.675 -9.368 1.00 85.75 176 PRO A N 1
ATOM 1402 C CA . PRO A 1 176 ? -4.898 5.520 -10.119 1.00 85.75 176 PRO A CA 1
ATOM 1403 C C . PRO A 1 176 ? -4.502 4.156 -9.541 1.00 85.75 176 PRO A C 1
ATOM 1405 O O . PRO A 1 176 ? -5.152 3.163 -9.862 1.00 85.75 176 PRO A O 1
ATOM 1408 N N . ILE A 1 177 ? -3.442 4.080 -8.730 1.00 87.50 177 ILE A N 1
ATOM 1409 C CA . ILE A 1 177 ? -2.976 2.829 -8.123 1.00 87.50 177 ILE A CA 1
ATOM 1410 C C . ILE A 1 177 ? -3.149 2.825 -6.609 1.00 87.50 177 ILE A C 1
ATOM 1412 O O . ILE A 1 177 ? -3.358 1.757 -6.056 1.00 87.50 177 ILE A O 1
ATOM 1416 N N . PHE A 1 178 ? -3.063 3.959 -5.911 1.00 86.31 178 PHE A N 1
ATOM 1417 C CA . PHE A 1 178 ? -3.337 3.992 -4.467 1.00 86.31 178 PHE A CA 1
ATOM 1418 C C . PHE A 1 178 ? -4.813 4.164 -4.115 1.00 86.31 178 PHE A C 1
ATOM 1420 O O . PHE A 1 178 ? -5.240 3.765 -3.033 1.00 86.31 178 PHE A O 1
ATOM 1427 N N . GLY A 1 179 ? -5.562 4.858 -4.969 1.00 88.19 179 GLY A N 1
ATOM 1428 C CA . GLY A 1 179 ? -6.871 5.412 -4.645 1.00 88.19 179 GLY A CA 1
ATOM 1429 C C . GLY A 1 179 ? -6.836 6.504 -3.569 1.00 88.19 179 GLY A C 1
ATOM 1430 O O . GLY A 1 179 ? -7.893 6.962 -3.156 1.00 88.19 179 GLY A O 1
ATOM 1431 N N . MET A 1 180 ? -5.666 6.916 -3.073 1.00 90.81 180 MET A N 1
ATOM 1432 C CA . MET A 1 180 ? -5.543 7.882 -1.982 1.00 90.81 180 MET A CA 1
ATOM 1433 C C . MET A 1 180 ? -4.238 8.688 -2.057 1.00 90.81 180 MET A C 1
ATOM 1435 O O . MET A 1 180 ? -3.256 8.204 -2.629 1.00 90.81 180 MET A O 1
ATOM 1439 N N . PRO A 1 181 ? -4.187 9.865 -1.410 1.00 93.75 181 PRO A N 1
ATOM 1440 C CA . PRO A 1 181 ? -2.994 10.700 -1.332 1.00 93.75 181 PRO A CA 1
ATOM 1441 C C . PRO A 1 181 ? -1.738 10.017 -0.797 1.00 93.75 181 PRO A C 1
ATOM 1443 O O . PRO A 1 181 ? -1.767 9.349 0.238 1.00 93.75 181 PRO A O 1
ATOM 1446 N N . TYR A 1 182 ? -0.594 10.297 -1.431 1.00 94.75 182 TYR A N 1
ATOM 1447 C CA . TYR A 1 182 ? 0.728 9.880 -0.945 1.00 94.75 182 TYR A CA 1
ATOM 1448 C C . TYR A 1 182 ? 0.984 10.303 0.509 1.00 94.75 182 TYR A C 1
ATOM 1450 O O . TYR A 1 182 ? 1.582 9.548 1.269 1.00 94.75 182 TYR A O 1
ATOM 1458 N N . SER A 1 183 ? 0.494 11.470 0.930 1.00 94.38 183 SER A N 1
ATOM 1459 C CA . SER A 1 183 ? 0.589 11.932 2.320 1.00 94.38 183 SER A CA 1
ATOM 1460 C C . SER A 1 183 ? -0.055 10.963 3.317 1.00 94.38 183 SER A C 1
ATOM 1462 O O . SER A 1 183 ? 0.500 10.759 4.394 1.00 94.38 183 SER A O 1
ATOM 1464 N N . LEU A 1 184 ? -1.177 10.325 2.960 1.00 94.12 184 LEU A N 1
ATOM 1465 C CA . LEU A 1 184 ? -1.805 9.286 3.782 1.00 94.12 184 LEU A CA 1
ATOM 1466 C C . LEU A 1 184 ? -0.993 7.988 3.766 1.00 94.12 184 LEU A C 1
ATOM 1468 O O . LEU A 1 184 ? -0.760 7.410 4.823 1.00 94.12 184 LEU A O 1
ATOM 1472 N N . VAL A 1 185 ? -0.487 7.567 2.603 1.00 93.25 185 VAL A N 1
ATOM 1473 C CA . VAL A 1 185 ? 0.397 6.388 2.492 1.00 93.25 185 VAL A CA 1
ATOM 1474 C C . VAL A 1 185 ? 1.655 6.560 3.352 1.00 93.25 185 VAL A C 1
ATOM 1476 O O . VAL A 1 185 ? 2.063 5.648 4.074 1.00 93.25 185 VAL A O 1
ATOM 1479 N N . ARG A 1 186 ? 2.246 7.757 3.328 1.00 92.94 186 ARG A N 1
ATOM 1480 C CA . ARG A 1 186 ? 3.365 8.143 4.189 1.00 92.94 186 ARG A CA 1
ATOM 1481 C C . ARG A 1 186 ? 2.982 8.088 5.666 1.00 92.94 186 ARG A C 1
ATOM 1483 O O . ARG A 1 186 ? 3.719 7.490 6.444 1.00 92.94 186 ARG A O 1
ATOM 1490 N N . LEU A 1 187 ? 1.827 8.638 6.038 1.00 93.56 187 LEU A N 1
ATOM 1491 C CA . LEU A 1 187 ? 1.330 8.619 7.415 1.00 93.56 187 LEU A CA 1
ATOM 1492 C C . LEU A 1 187 ? 1.101 7.188 7.931 1.00 93.56 187 LEU A C 1
ATOM 1494 O O . LEU A 1 187 ? 1.453 6.875 9.064 1.00 93.56 187 LEU A O 1
ATOM 1498 N N . PHE A 1 188 ? 0.583 6.290 7.090 1.00 92.44 188 PHE A N 1
ATOM 1499 C CA . PHE A 1 188 ? 0.423 4.869 7.412 1.00 92.44 188 PHE A CA 1
ATOM 1500 C C . PHE A 1 188 ? 1.759 4.147 7.594 1.00 92.44 188 PHE A C 1
ATOM 1502 O O . PHE A 1 188 ? 1.902 3.327 8.502 1.00 92.44 188 PHE A O 1
ATOM 1509 N N . SER A 1 189 ? 2.756 4.471 6.770 1.00 90.44 189 SER A N 1
ATOM 1510 C CA . SER A 1 189 ? 4.119 3.973 6.959 1.00 90.44 189 SER A CA 1
ATOM 1511 C C . SER A 1 189 ? 4.725 4.458 8.282 1.00 90.44 189 SER A C 1
ATOM 1513 O O . SER A 1 189 ? 5.322 3.661 9.007 1.00 90.44 189 SER A O 1
ATOM 1515 N N . ASP A 1 190 ? 4.554 5.740 8.616 1.00 89.56 190 ASP A N 1
ATOM 1516 C CA . ASP A 1 190 ? 5.047 6.336 9.865 1.00 89.56 190 ASP A CA 1
ATOM 1517 C C . ASP A 1 190 ? 4.343 5.749 11.096 1.00 89.56 190 ASP A C 1
ATOM 1519 O O . ASP A 1 190 ? 4.991 5.493 12.115 1.00 89.56 190 ASP A O 1
ATOM 1523 N N . LEU A 1 191 ? 3.046 5.442 10.980 1.00 90.88 191 LEU A N 1
ATOM 1524 C CA . LEU A 1 191 ? 2.300 4.705 11.996 1.00 90.88 191 LEU A CA 1
ATOM 1525 C C . LEU A 1 191 ? 2.927 3.330 12.222 1.00 90.88 191 LEU A C 1
ATOM 1527 O O . LEU A 1 191 ? 3.317 3.019 13.341 1.00 90.88 191 LEU A O 1
ATOM 1531 N N . VAL A 1 192 ? 3.073 2.514 11.173 1.00 88.38 192 VAL A N 1
ATOM 1532 C CA . VAL A 1 192 ? 3.609 1.149 11.313 1.00 88.38 192 VAL A CA 1
ATOM 1533 C C . VAL A 1 192 ? 5.027 1.132 11.880 1.00 88.38 192 VAL A C 1
ATOM 1535 O O . VAL A 1 192 ? 5.352 0.218 12.640 1.00 88.38 192 VAL A O 1
ATOM 1538 N N . ALA A 1 193 ? 5.851 2.127 11.549 1.00 85.00 193 ALA A N 1
ATOM 1539 C CA . ALA A 1 193 ? 7.183 2.281 12.126 1.00 85.00 193 ALA A CA 1
ATOM 1540 C C . ALA A 1 193 ? 7.147 2.700 13.603 1.00 85.00 193 ALA A C 1
ATOM 1542 O O . ALA A 1 193 ? 7.937 2.194 14.397 1.00 85.00 193 ALA A O 1
ATOM 1543 N N . SER A 1 194 ? 6.210 3.569 13.992 1.00 83.81 194 SER A N 1
ATOM 1544 C CA . SER A 1 194 ? 6.034 3.993 15.389 1.00 83.81 194 SER A CA 1
ATOM 1545 C C . SER A 1 194 ? 5.616 2.848 16.317 1.00 83.81 194 SER A C 1
ATOM 1547 O O . SER A 1 194 ? 5.962 2.865 17.489 1.00 83.81 194 SER A O 1
ATOM 1549 N N . LEU A 1 195 ? 4.913 1.836 15.800 1.00 82.12 195 LEU A N 1
ATOM 1550 C CA . LEU A 1 195 ? 4.466 0.669 16.579 1.00 82.12 195 LEU A CA 1
ATOM 1551 C C . LEU A 1 195 ? 5.584 -0.333 16.896 1.00 82.12 195 LEU A C 1
ATOM 1553 O O . LEU A 1 195 ? 5.378 -1.261 17.673 1.00 82.12 195 LEU A O 1
ATOM 1557 N N . ASP A 1 196 ? 6.736 -0.212 16.238 1.00 74.69 196 ASP A N 1
ATOM 1558 C CA . ASP A 1 196 ? 7.797 -1.216 16.271 1.00 74.69 196 ASP A CA 1
ATOM 1559 C C . ASP A 1 196 ? 8.804 -1.044 17.424 1.00 74.69 196 ASP A C 1
ATOM 1561 O O . ASP A 1 196 ? 9.746 -1.840 17.484 1.00 74.69 196 ASP A O 1
ATOM 1565 N N . ASP A 1 197 ? 8.639 -0.028 18.287 1.00 58.22 197 ASP A N 1
ATOM 1566 C CA . ASP A 1 197 ? 9.444 0.268 19.492 1.00 58.22 197 ASP A CA 1
ATOM 1567 C C . ASP A 1 197 ? 10.960 0.016 19.337 1.00 58.22 197 ASP A C 1
ATOM 1569 O O . ASP A 1 197 ? 11.653 -0.426 20.257 1.00 58.22 197 ASP A O 1
ATOM 1573 N N . SER A 1 198 ? 11.523 0.284 18.153 1.00 45.19 198 SER A N 1
ATOM 1574 C CA . SER A 1 198 ? 12.961 0.151 17.941 1.00 45.19 198 SER A CA 1
ATOM 1575 C C . SER A 1 198 ? 13.642 1.480 18.259 1.00 45.19 198 SER A C 1
ATOM 1577 O O . SER A 1 198 ? 13.428 2.450 17.528 1.00 45.19 198 SER A O 1
ATOM 1579 N N . PRO A 1 199 ? 14.536 1.543 19.265 1.00 41.84 199 PRO A N 1
ATOM 1580 C CA . PRO A 1 199 ? 15.302 2.756 19.558 1.00 41.84 199 PRO A CA 1
ATOM 1581 C C . PRO A 1 199 ? 16.209 3.199 18.392 1.00 41.84 199 PRO A C 1
ATOM 1583 O O . PRO A 1 199 ? 16.707 4.320 18.403 1.00 41.84 199 PRO A O 1
ATOM 1586 N N . ASN A 1 200 ? 16.385 2.358 17.363 1.00 38.31 200 ASN A N 1
ATOM 1587 C CA . ASN A 1 200 ? 17.181 2.654 16.171 1.00 38.31 200 ASN A CA 1
ATOM 1588 C C . ASN A 1 200 ? 16.354 3.120 14.955 1.00 38.31 200 ASN A C 1
ATOM 1590 O O . ASN A 1 200 ? 16.945 3.429 13.922 1.00 38.31 200 ASN A O 1
ATOM 1594 N N . ALA A 1 201 ? 15.017 3.182 15.035 1.00 41.06 201 ALA A N 1
ATOM 1595 C CA . ALA A 1 201 ? 14.172 3.537 13.885 1.00 41.06 201 ALA A CA 1
ATOM 1596 C C . ALA A 1 201 ? 14.125 5.045 13.568 1.00 41.06 201 ALA A C 1
ATOM 1598 O O . ALA A 1 201 ? 13.585 5.439 12.537 1.00 41.06 201 ALA A O 1
ATOM 1599 N N . PHE A 1 202 ? 14.742 5.899 14.388 1.00 43.03 202 PHE A N 1
ATOM 1600 C CA . PHE A 1 202 ? 14.752 7.346 14.174 1.00 43.03 202 PHE A CA 1
ATOM 1601 C C . PHE A 1 202 ? 16.136 7.869 13.807 1.00 43.03 202 PHE A C 1
ATOM 1603 O O . PHE A 1 202 ? 16.837 8.474 14.610 1.00 43.03 202 PHE A O 1
ATOM 1610 N N . SER A 1 203 ? 16.508 7.662 12.544 1.00 37.50 203 SER A N 1
ATOM 1611 C CA . SER A 1 203 ? 17.502 8.510 11.865 1.00 37.50 203 SER A CA 1
ATOM 1612 C C . SER A 1 203 ? 16.852 9.566 10.959 1.00 37.50 203 SER A C 1
ATOM 1614 O O . SER A 1 203 ? 17.557 10.288 10.255 1.00 37.50 203 SER A O 1
ATOM 1616 N N . SER A 1 204 ? 15.518 9.702 10.977 1.00 42.31 204 SER A N 1
ATOM 1617 C CA . SER A 1 204 ? 14.858 10.860 10.377 1.00 42.31 204 SER A CA 1
ATOM 1618 C C . SER A 1 204 ? 14.886 12.037 11.353 1.00 42.31 204 SER A C 1
ATOM 1620 O O . SER A 1 204 ? 14.703 11.906 12.564 1.00 42.31 204 SER A O 1
ATOM 1622 N N . ARG A 1 205 ? 15.141 13.219 10.801 1.00 41.34 205 ARG A N 1
ATOM 1623 C CA . ARG A 1 205 ? 14.934 14.514 11.448 1.00 41.34 205 ARG A CA 1
ATOM 1624 C C . ARG A 1 205 ? 13.458 14.570 11.894 1.00 41.34 205 ARG A C 1
ATOM 1626 O O . ARG A 1 205 ? 12.598 14.848 11.069 1.00 41.34 205 ARG A O 1
ATOM 1633 N N . ASN A 1 206 ? 13.195 14.286 13.170 1.00 46.44 206 ASN A N 1
ATOM 1634 C CA . ASN A 1 206 ? 11.890 14.300 13.854 1.00 46.44 206 ASN A CA 1
ATOM 1635 C C . ASN A 1 206 ? 10.953 13.103 13.560 1.00 46.44 206 ASN A C 1
ATOM 1637 O O . ASN A 1 206 ? 10.117 13.189 12.661 1.00 46.44 206 ASN A O 1
ATOM 1641 N N . PRO A 1 207 ? 11.004 12.023 14.366 1.00 52.41 207 PRO A N 1
ATOM 1642 C CA . PRO A 1 207 ? 9.823 11.213 14.673 1.00 52.41 207 PRO A CA 1
ATOM 1643 C C . PRO A 1 207 ? 8.576 12.085 14.851 1.00 52.41 207 PRO A C 1
ATOM 1645 O O . PRO A 1 207 ? 8.549 12.911 15.763 1.00 52.41 207 PRO A O 1
ATOM 1648 N N . SER A 1 208 ? 7.534 11.903 14.040 1.00 63.59 208 SER A N 1
ATOM 1649 C CA . SER A 1 208 ? 6.198 12.300 14.492 1.00 63.59 208 SER A CA 1
ATOM 1650 C C . SER A 1 208 ? 5.816 11.350 15.618 1.00 63.59 208 SER A C 1
ATOM 1652 O O . SER A 1 208 ? 5.915 10.135 15.452 1.00 63.59 208 SER A O 1
ATOM 1654 N N . SER A 1 209 ? 5.425 11.882 16.775 1.00 82.31 209 SER A N 1
ATOM 1655 C CA . SER A 1 209 ? 4.928 11.027 17.850 1.00 82.31 209 SER A CA 1
ATOM 1656 C C . SER A 1 209 ? 3.648 10.315 17.397 1.00 82.31 209 SER A C 1
ATOM 1658 O O . SER A 1 209 ? 2.938 10.797 16.510 1.00 82.31 209 SER A O 1
ATOM 1660 N N . LEU A 1 210 ? 3.309 9.183 18.021 1.00 86.56 210 LEU A N 1
ATOM 1661 C CA . LEU A 1 210 ? 2.054 8.483 17.721 1.00 86.56 210 LEU A CA 1
ATOM 1662 C C . LEU A 1 210 ? 0.828 9.402 17.908 1.00 86.56 210 LEU A C 1
ATOM 1664 O O . LEU A 1 210 ? -0.149 9.288 17.170 1.00 86.56 210 LEU A O 1
ATOM 1668 N N . GLN A 1 211 ? 0.915 10.368 18.828 1.00 87.31 211 GLN A N 1
ATOM 1669 C CA . GLN A 1 211 ? -0.110 11.392 19.018 1.00 87.31 211 GLN A CA 1
ATOM 1670 C C . GLN A 1 211 ? -0.200 12.363 17.832 1.00 87.31 211 GLN A C 1
ATOM 1672 O O . GLN A 1 211 ? -1.299 12.667 17.375 1.00 87.31 211 GLN A O 1
ATOM 1677 N N . ASP A 1 212 ? 0.934 12.814 17.289 1.00 90.69 212 ASP A N 1
ATOM 1678 C CA . ASP A 1 212 ? 0.956 13.681 16.101 1.00 90.69 212 ASP A CA 1
ATOM 1679 C C . ASP A 1 212 ? 0.381 12.964 14.874 1.00 90.69 212 ASP A C 1
ATOM 1681 O O . ASP A 1 212 ? -0.278 13.580 14.034 1.00 90.69 212 ASP A O 1
ATOM 1685 N N . ILE A 1 213 ? 0.622 11.654 14.770 1.00 93.75 213 ILE A N 1
ATOM 1686 C CA . ILE A 1 213 ? 0.044 10.808 13.723 1.00 93.75 213 ILE A CA 1
ATOM 1687 C C . ILE A 1 213 ? -1.480 10.745 13.880 1.00 93.75 213 ILE A C 1
ATOM 1689 O O . ILE A 1 213 ? -2.197 10.951 12.903 1.00 93.75 213 ILE A O 1
ATOM 1693 N N . LEU A 1 214 ? -1.985 10.521 15.097 1.00 94.00 214 LEU A N 1
ATOM 1694 C CA . LEU A 1 214 ? -3.424 10.503 15.385 1.00 94.00 214 LEU A CA 1
ATOM 1695 C C . LEU A 1 214 ? -4.107 11.839 15.049 1.00 94.00 214 LEU A C 1
ATOM 1697 O O . LEU A 1 214 ? -5.148 11.835 14.396 1.00 94.00 214 LEU A O 1
ATOM 1701 N N . ILE A 1 215 ? -3.495 12.974 15.400 1.00 94.56 215 ILE A N 1
ATOM 1702 C CA . ILE A 1 215 ? -4.014 14.315 15.068 1.00 94.56 215 ILE A CA 1
ATOM 1703 C C . ILE A 1 215 ? -4.106 14.514 13.547 1.00 94.56 215 ILE A C 1
ATOM 1705 O O . ILE A 1 215 ? -5.097 15.041 13.030 1.00 94.56 215 ILE A O 1
ATOM 1709 N N . GLN A 1 216 ? -3.083 14.078 12.808 1.00 96.31 216 GLN A N 1
ATOM 1710 C CA . GLN A 1 216 ? -3.095 14.141 11.346 1.00 96.31 216 GLN A CA 1
ATOM 1711 C C . GLN A 1 216 ? -4.173 13.228 10.750 1.00 96.31 216 GLN A C 1
ATOM 1713 O O . GLN A 1 216 ? -4.867 13.644 9.822 1.00 96.31 216 GLN A O 1
ATOM 1718 N N . LEU A 1 217 ? -4.360 12.020 11.295 1.00 96.88 217 LEU A N 1
ATOM 1719 C CA . LEU A 1 217 ? -5.432 11.111 10.879 1.00 96.88 217 LEU A CA 1
ATOM 1720 C C . LEU A 1 217 ? -6.819 11.718 11.128 1.00 96.88 217 LEU A C 1
ATOM 1722 O O . LEU A 1 217 ? -7.677 11.611 10.259 1.00 96.88 217 LEU A O 1
ATOM 1726 N N . ASP A 1 218 ? -7.038 12.403 12.252 1.00 95.75 218 ASP A N 1
ATOM 1727 C CA . ASP A 1 218 ? -8.305 13.092 12.541 1.00 95.75 218 ASP A CA 1
ATOM 1728 C C . ASP A 1 218 ? -8.585 14.253 11.586 1.00 95.75 218 ASP A C 1
ATOM 1730 O O . ASP A 1 218 ? -9.717 14.437 11.121 1.00 95.75 218 ASP A O 1
ATOM 1734 N N . THR A 1 219 ? -7.538 15.002 11.242 1.00 96.38 219 THR A N 1
ATOM 1735 C CA . THR A 1 219 ? -7.616 16.079 10.250 1.00 96.38 219 THR A CA 1
ATOM 1736 C C . THR A 1 219 ? -8.019 15.513 8.890 1.00 96.38 219 THR A C 1
ATOM 1738 O O . THR A 1 219 ? -8.982 15.981 8.283 1.00 96.38 219 THR A O 1
ATOM 1741 N N . TRP A 1 220 ? -7.352 14.442 8.450 1.00 96.50 220 TRP A N 1
ATOM 1742 C CA . TRP A 1 220 ? -7.687 13.747 7.208 1.00 96.50 220 TRP A CA 1
ATOM 1743 C C . TRP A 1 220 ? -9.082 13.123 7.227 1.00 96.50 220 TRP A C 1
ATOM 1745 O O . TRP A 1 220 ? -9.783 13.194 6.221 1.00 96.50 220 TRP A O 1
ATOM 1755 N N . LYS A 1 221 ? -9.513 12.532 8.348 1.00 95.25 221 LYS A N 1
ATOM 1756 C CA . LYS A 1 221 ? -10.856 11.945 8.480 1.00 95.25 221 LYS A CA 1
ATOM 1757 C C . LYS A 1 221 ? -11.923 13.015 8.275 1.00 95.25 221 LYS A C 1
ATOM 1759 O O . LYS A 1 221 ? -12.867 12.804 7.519 1.00 95.25 221 LYS A O 1
ATOM 1764 N N . SER A 1 222 ? -11.748 14.165 8.923 1.00 95.12 222 SER A N 1
ATOM 1765 C CA . SER A 1 222 ? -12.665 15.304 8.823 1.00 95.12 222 SER A CA 1
ATOM 1766 C C . SER A 1 222 ? -12.727 15.848 7.396 1.00 95.12 222 SER A C 1
ATOM 1768 O O . SER A 1 222 ? -13.819 16.043 6.864 1.00 95.12 222 SER A O 1
ATOM 1770 N N . ASP A 1 223 ? -11.569 16.016 6.754 1.00 94.94 223 ASP A N 1
ATOM 1771 C CA . ASP A 1 223 ? -11.475 16.498 5.375 1.00 94.94 223 ASP A CA 1
ATOM 1772 C C . ASP A 1 223 ? -12.110 15.519 4.373 1.00 94.94 223 ASP A C 1
ATOM 1774 O O . ASP A 1 223 ? -12.926 15.915 3.540 1.00 94.94 223 ASP A O 1
ATOM 1778 N N . ALA A 1 224 ? -11.823 14.221 4.516 1.00 92.38 224 ALA A N 1
ATOM 1779 C CA . ALA A 1 224 ? -12.378 13.169 3.668 1.00 92.38 224 ALA A CA 1
ATOM 1780 C C . ALA A 1 224 ? -13.900 13.041 3.801 1.00 92.38 224 ALA A C 1
ATOM 1782 O O . ALA A 1 224 ? -14.574 12.782 2.805 1.00 92.38 224 ALA A O 1
ATOM 1783 N N . MET A 1 225 ? -14.452 13.240 5.003 1.00 89.69 225 MET A N 1
ATOM 1784 C CA . MET A 1 225 ? -15.902 13.269 5.216 1.00 89.69 225 MET A CA 1
ATOM 1785 C C . MET A 1 225 ? -16.545 14.521 4.615 1.00 89.69 225 MET A C 1
ATOM 1787 O O . MET A 1 225 ? -17.610 14.419 4.009 1.00 89.69 225 MET A O 1
ATOM 1791 N N . PHE A 1 226 ? -15.911 15.687 4.762 1.00 92.44 226 PHE A N 1
ATOM 1792 C CA . PHE A 1 226 ? -16.445 16.952 4.258 1.00 92.44 226 PHE A CA 1
ATOM 1793 C C . PHE A 1 226 ? -16.464 17.002 2.724 1.00 92.44 226 PHE A C 1
ATOM 1795 O O . PHE A 1 226 ? -17.467 17.398 2.132 1.00 92.44 226 PHE A O 1
ATOM 1802 N N . HIS A 1 227 ? -15.385 16.554 2.081 1.00 91.25 227 HIS A N 1
ATOM 1803 C CA . HIS A 1 227 ? -15.240 16.570 0.624 1.00 91.25 227 HIS A CA 1
ATOM 1804 C C . HIS A 1 227 ? -15.644 15.253 -0.059 1.00 91.25 227 HIS A C 1
ATOM 1806 O O . HIS A 1 227 ? -15.634 15.169 -1.285 1.00 91.25 227 HIS A O 1
ATOM 1812 N N . ASN A 1 228 ? -16.030 14.232 0.715 1.00 89.56 228 ASN A N 1
ATOM 1813 C CA . ASN A 1 228 ? -16.452 12.916 0.233 1.00 89.56 228 ASN A CA 1
ATOM 1814 C C . ASN A 1 228 ? -15.421 12.235 -0.693 1.00 89.56 228 ASN A C 1
ATOM 1816 O O . ASN A 1 228 ? -15.763 11.748 -1.769 1.00 89.56 228 ASN A O 1
ATOM 1820 N N . TYR A 1 229 ? -14.159 12.143 -0.260 1.00 88.69 229 TYR A N 1
ATOM 1821 C CA . TYR A 1 229 ? -13.086 11.500 -1.042 1.00 88.69 229 TYR A CA 1
ATOM 1822 C C . TYR A 1 229 ? -13.192 9.964 -1.139 1.00 88.69 229 TYR A C 1
ATOM 1824 O O . TYR A 1 229 ? -12.271 9.308 -1.611 1.00 88.69 229 TYR A O 1
ATOM 1832 N N . GLY A 1 230 ? -14.292 9.357 -0.698 1.00 87.88 230 GLY A N 1
ATOM 1833 C CA . GLY A 1 230 ? -14.546 7.927 -0.860 1.00 87.88 230 GLY A CA 1
ATOM 1834 C C . GLY A 1 230 ? -14.362 7.091 0.408 1.00 87.88 230 GLY A C 1
ATOM 1835 O O . GLY A 1 230 ? -13.568 7.386 1.303 1.00 87.88 230 GLY A O 1
ATOM 1836 N N . LEU A 1 231 ? -15.137 6.005 0.467 1.00 90.25 231 LEU A N 1
ATOM 1837 C CA . LEU A 1 231 ? -15.271 5.148 1.648 1.00 90.25 231 LEU A CA 1
ATOM 1838 C C . LEU A 1 231 ? -13.991 4.379 1.984 1.00 90.25 231 LEU A C 1
ATOM 1840 O O . LEU A 1 231 ? -13.729 4.112 3.154 1.00 90.25 231 LEU A O 1
ATOM 1844 N N . HIS A 1 232 ? -13.182 4.026 0.985 1.00 89.12 232 HIS A N 1
ATOM 1845 C CA . HIS A 1 232 ? -11.921 3.315 1.201 1.00 89.12 232 HIS A CA 1
ATOM 1846 C C . HIS A 1 232 ? -10.914 4.171 1.969 1.00 89.12 232 HIS A C 1
ATOM 1848 O O . HIS A 1 232 ? -10.261 3.646 2.867 1.00 89.12 232 HIS A O 1
ATOM 1854 N N . ILE A 1 233 ? -10.833 5.478 1.687 1.00 91.88 233 ILE A N 1
ATOM 1855 C CA . ILE A 1 233 ? -9.966 6.409 2.425 1.00 91.88 233 ILE A CA 1
ATOM 1856 C C . ILE A 1 233 ? -10.405 6.480 3.888 1.00 91.88 233 ILE A C 1
ATOM 1858 O O . ILE A 1 233 ? -9.586 6.284 4.786 1.00 91.88 233 ILE A O 1
ATOM 1862 N N . THR A 1 234 ? -11.701 6.691 4.137 1.00 93.12 234 THR A N 1
ATOM 1863 C CA . THR A 1 234 ? -12.251 6.736 5.500 1.00 93.12 234 THR A CA 1
ATOM 1864 C C . THR A 1 234 ? -11.992 5.436 6.258 1.00 93.12 234 THR A C 1
ATOM 1866 O O . THR A 1 234 ? -11.548 5.476 7.403 1.00 93.12 234 THR A O 1
ATOM 1869 N N . LEU A 1 235 ? -12.201 4.285 5.613 1.00 94.19 235 LEU A N 1
ATOM 1870 C CA . LEU A 1 235 ? -11.949 2.977 6.213 1.00 94.19 235 LEU A CA 1
ATOM 1871 C C . LEU A 1 235 ? -10.474 2.791 6.590 1.00 94.19 235 LEU A C 1
ATOM 1873 O O . LEU A 1 235 ? -10.174 2.311 7.681 1.00 94.19 235 LEU A O 1
ATOM 1877 N N . TYR A 1 236 ? -9.551 3.180 5.710 1.00 93.75 236 TYR A N 1
ATOM 1878 C CA . TYR A 1 236 ? -8.117 3.120 5.985 1.00 93.75 236 TYR A CA 1
ATOM 1879 C C . TYR A 1 236 ? -7.710 4.010 7.159 1.00 93.75 236 TYR A C 1
ATOM 1881 O O . TYR A 1 236 ? -6.962 3.564 8.028 1.00 93.75 236 TYR A O 1
ATOM 1889 N N . ILE A 1 237 ? -8.231 5.238 7.216 1.00 96.25 237 ILE A N 1
ATOM 1890 C CA . ILE A 1 237 ? -7.966 6.166 8.319 1.00 96.25 237 ILE A CA 1
ATOM 1891 C C . ILE A 1 237 ? -8.499 5.597 9.639 1.00 96.25 237 ILE A C 1
ATOM 1893 O O . ILE A 1 237 ? -7.753 5.527 10.615 1.00 96.25 237 ILE A O 1
ATOM 1897 N N . SER A 1 238 ? -9.751 5.134 9.677 1.00 96.56 238 SER A N 1
ATOM 1898 C CA . SER A 1 238 ? -10.338 4.551 10.889 1.00 96.56 238 SER A CA 1
ATOM 1899 C C . SER A 1 238 ? -9.620 3.278 11.339 1.00 96.56 238 SER A C 1
ATOM 1901 O O . SER A 1 238 ? -9.351 3.113 12.529 1.00 96.56 238 SER A O 1
ATOM 1903 N N . ALA A 1 239 ? -9.208 2.412 10.410 1.00 96.06 239 ALA A N 1
ATOM 1904 C CA . ALA A 1 239 ? -8.406 1.241 10.748 1.00 96.06 239 ALA A CA 1
ATOM 1905 C C . ALA A 1 239 ? -7.010 1.617 11.278 1.00 96.06 239 ALA A C 1
ATOM 1907 O O . ALA A 1 239 ? -6.532 1.015 12.238 1.00 96.06 239 ALA A O 1
ATOM 1908 N N . ALA A 1 240 ? -6.364 2.639 10.713 1.00 95.69 240 ALA A N 1
ATOM 1909 C CA . ALA A 1 240 ? -5.095 3.153 11.223 1.00 95.69 240 ALA A CA 1
ATOM 1910 C C . ALA A 1 240 ? -5.238 3.698 12.658 1.00 95.69 240 ALA A C 1
ATOM 1912 O O . ALA A 1 240 ? -4.412 3.398 13.523 1.00 95.69 240 ALA A O 1
ATOM 1913 N N . LYS A 1 241 ? -6.326 4.425 12.947 1.00 95.94 241 LYS A N 1
ATOM 1914 C CA . LYS A 1 241 ? -6.648 4.877 14.309 1.00 95.94 241 LYS A CA 1
ATOM 1915 C C . LYS A 1 241 ? -6.891 3.708 15.267 1.00 95.94 241 LYS A C 1
ATOM 1917 O O . LYS A 1 241 ? -6.332 3.710 16.360 1.00 95.94 241 LYS A O 1
ATOM 1922 N N . LEU A 1 242 ? -7.655 2.688 14.855 1.00 95.12 242 LEU A N 1
ATOM 1923 C CA . LEU A 1 242 ? -7.851 1.457 15.638 1.00 95.12 242 LEU A CA 1
ATOM 1924 C C . LEU A 1 242 ? -6.519 0.821 16.026 1.00 95.12 242 LEU A C 1
ATOM 1926 O O . LEU A 1 242 ? -6.297 0.515 17.194 1.00 95.12 242 LEU A O 1
ATOM 1930 N N . LEU A 1 243 ? -5.623 0.659 15.052 1.00 93.88 243 LEU A N 1
ATOM 1931 C CA . LEU A 1 243 ? -4.303 0.082 15.271 1.00 93.88 243 LEU A CA 1
ATOM 1932 C C . LEU A 1 243 ? -3.503 0.871 16.323 1.00 93.88 243 LEU A C 1
ATOM 1934 O O . LEU A 1 243 ? -2.946 0.271 17.245 1.00 93.88 243 LEU A O 1
ATOM 1938 N N . ALA A 1 244 ? -3.493 2.202 16.219 1.00 92.06 244 ALA A N 1
ATOM 1939 C CA . ALA A 1 244 ? -2.827 3.085 17.175 1.00 92.06 244 ALA A CA 1
ATOM 1940 C C . ALA A 1 244 ? -3.437 2.995 18.585 1.00 92.06 244 ALA A C 1
ATOM 1942 O O . ALA A 1 244 ? -2.702 2.819 19.557 1.00 92.06 244 ALA A O 1
ATOM 1943 N N . TYR A 1 245 ? -4.766 3.064 18.717 1.00 91.69 245 TYR A N 1
ATOM 1944 C CA . TYR A 1 245 ? -5.432 2.982 20.021 1.00 91.69 245 TYR A CA 1
ATOM 1945 C C . TYR A 1 245 ? -5.271 1.611 20.679 1.00 91.69 245 TYR A C 1
ATOM 1947 O O . TYR A 1 245 ? -5.059 1.541 21.888 1.00 91.69 245 TYR A O 1
ATOM 1955 N N . CYS A 1 246 ? -5.315 0.520 19.908 1.00 90.44 246 CYS A N 1
ATOM 1956 C CA . CYS A 1 246 ? -5.030 -0.819 20.423 1.00 90.44 246 CYS A CA 1
ATOM 1957 C C . CYS A 1 246 ? -3.600 -0.917 20.969 1.00 90.44 246 CYS A C 1
ATOM 1959 O O . CYS A 1 246 ? -3.402 -1.460 22.056 1.00 90.44 246 CYS A O 1
ATOM 1961 N N . HIS A 1 247 ? -2.616 -0.359 20.259 1.00 87.88 247 HIS A N 1
ATOM 1962 C CA . HIS A 1 247 ? -1.235 -0.311 20.736 1.00 87.88 247 HIS A CA 1
ATOM 1963 C C . HIS A 1 247 ? -1.099 0.531 22.012 1.00 87.88 247 HIS A C 1
ATOM 1965 O O . HIS A 1 247 ? -0.576 0.047 23.011 1.00 87.88 247 HIS A O 1
ATOM 1971 N N . LEU A 1 248 ? -1.642 1.752 22.031 1.00 86.38 248 LEU A N 1
ATOM 1972 C CA . LEU A 1 248 ? -1.618 2.624 23.211 1.00 86.38 248 LEU A CA 1
ATOM 1973 C C . LEU A 1 248 ? -2.304 1.984 24.424 1.00 86.38 248 LEU A C 1
ATOM 1975 O O . LEU A 1 248 ? -1.786 2.069 25.538 1.00 86.38 248 LEU A O 1
ATOM 1979 N N . SER A 1 249 ? -3.432 1.302 24.214 1.00 85.31 249 SER A N 1
ATOM 1980 C CA . SER A 1 249 ? -4.141 0.570 25.265 1.00 85.31 249 SER A CA 1
ATOM 1981 C C . SER A 1 249 ? -3.332 -0.603 25.818 1.00 85.31 249 SER A C 1
ATOM 1983 O O . SER A 1 249 ? -3.490 -0.926 26.992 1.00 85.31 249 SER A O 1
ATOM 1985 N N . ALA A 1 250 ? -2.510 -1.259 24.995 1.00 82.62 250 ALA A N 1
ATOM 1986 C CA . ALA A 1 250 ? -1.652 -2.361 25.425 1.00 82.62 250 ALA A CA 1
ATOM 1987 C C . ALA A 1 250 ? -0.388 -1.867 26.152 1.00 82.62 250 ALA A C 1
ATOM 1989 O O . ALA A 1 250 ? 0.074 -2.519 27.087 1.00 82.62 250 ALA A O 1
ATOM 1990 N N . SER A 1 251 ? 0.150 -0.716 25.739 1.00 77.50 251 SER A N 1
ATOM 1991 C CA . SER A 1 251 ? 1.392 -0.140 26.270 1.00 77.50 251 SER A CA 1
ATOM 1992 C C . SER A 1 251 ? 1.187 0.756 27.502 1.00 77.50 251 SER A C 1
ATOM 1994 O O . SER A 1 251 ? 2.142 1.023 28.232 1.00 77.50 251 SER A O 1
ATOM 1996 N N . SER A 1 252 ? -0.036 1.233 27.763 1.00 69.25 252 SER A N 1
ATOM 1997 C CA . SER A 1 252 ? -0.320 2.131 28.891 1.00 69.25 252 SER A CA 1
ATOM 1998 C C . SER A 1 252 ? -0.521 1.366 30.210 1.00 69.25 252 SER A C 1
ATOM 2000 O O . SER A 1 252 ? -1.345 0.450 30.263 1.00 69.25 252 SER A O 1
ATOM 2002 N N . PRO A 1 253 ? 0.149 1.750 31.316 1.00 62.69 253 PRO A N 1
ATOM 2003 C CA . PRO A 1 253 ? -0.166 1.211 32.635 1.00 62.69 253 PRO A CA 1
ATOM 2004 C C . PRO A 1 253 ? -1.585 1.630 33.065 1.00 62.69 253 PRO A C 1
ATOM 2006 O O . PRO A 1 253 ? -2.036 2.719 32.696 1.00 62.69 253 PRO A O 1
ATOM 2009 N N . PRO A 1 254 ? -2.294 0.812 33.868 1.00 59.75 254 PRO A N 1
ATOM 2010 C CA . PRO A 1 254 ? -3.639 1.136 34.333 1.00 59.75 254 PRO A CA 1
ATOM 2011 C C . PRO A 1 254 ? -3.599 2.409 35.189 1.00 59.75 254 PRO A C 1
ATOM 2013 O O . PRO A 1 254 ? -3.191 2.385 36.348 1.00 59.75 254 PRO A O 1
ATOM 2016 N N . SER A 1 255 ? -4.005 3.533 34.597 1.00 55.91 255 SER A N 1
ATOM 2017 C CA . SER A 1 255 ? -4.072 4.842 35.245 1.00 55.91 255 SER A CA 1
ATOM 2018 C C . SER A 1 255 ? -5.502 5.388 35.185 1.00 55.91 255 SER A C 1
ATOM 2020 O O . SER A 1 255 ? -6.123 5.329 34.120 1.00 55.91 255 SER A O 1
ATOM 2022 N N . PRO A 1 256 ? -6.023 5.988 36.272 1.00 55.62 256 PRO A N 1
ATOM 2023 C CA . PRO A 1 256 ? -7.329 6.649 36.280 1.00 55.62 256 PRO A CA 1
ATOM 2024 C C . PRO A 1 256 ? -7.398 7.906 35.391 1.00 55.62 256 PRO A C 1
ATOM 2026 O O . PRO A 1 256 ? -8.490 8.414 35.158 1.00 55.62 256 PRO A O 1
ATOM 2029 N N . THR A 1 257 ? -6.259 8.404 34.889 1.00 50.09 257 THR A N 1
ATOM 2030 C CA . THR A 1 257 ? -6.172 9.490 33.892 1.00 50.09 257 THR A CA 1
ATOM 2031 C C . THR A 1 257 ? -5.855 9.001 32.481 1.00 50.09 257 THR A C 1
ATOM 2033 O O . THR A 1 257 ? -5.688 9.830 31.589 1.00 50.09 257 THR A O 1
ATOM 2036 N N . SER A 1 258 ? -5.744 7.684 32.261 1.00 54.88 258 SER A N 1
ATOM 2037 C CA . SER A 1 258 ? -5.615 7.169 30.897 1.00 54.88 258 SER A CA 1
ATOM 2038 C C . SER A 1 258 ? -6.865 7.560 30.112 1.00 54.88 258 SER A C 1
ATOM 2040 O O . SER A 1 258 ? -7.989 7.342 30.574 1.00 54.88 258 SER A O 1
ATOM 2042 N N . GLU A 1 259 ? -6.675 8.184 28.946 1.00 61.25 259 GLU A N 1
ATOM 2043 C CA . GLU A 1 259 ? -7.745 8.283 27.959 1.00 61.25 259 GLU A CA 1
ATOM 2044 C C . GLU A 1 259 ? -8.364 6.896 27.824 1.00 61.25 259 GLU A C 1
ATOM 2046 O O . GLU A 1 259 ? -7.645 5.898 27.734 1.00 61.25 259 GLU A O 1
ATOM 2051 N N . ASN A 1 260 ? -9.694 6.810 27.895 1.00 79.62 260 ASN A N 1
ATOM 2052 C CA . ASN A 1 260 ? -10.357 5.520 27.862 1.00 79.62 260 ASN A CA 1
ATOM 2053 C C . ASN A 1 260 ? -10.305 4.971 26.429 1.00 79.62 260 ASN A C 1
ATOM 2055 O O . ASN A 1 260 ? -11.287 5.039 25.690 1.00 79.62 260 ASN A O 1
ATOM 2059 N N . TYR A 1 261 ? -9.144 4.438 26.038 1.00 86.06 261 TYR A N 1
ATOM 2060 C CA . TYR A 1 261 ? -8.879 3.902 24.709 1.00 86.06 261 TYR A CA 1
ATOM 2061 C C . TYR A 1 261 ? -9.903 2.837 24.323 1.00 86.06 261 TYR A C 1
ATOM 2063 O O . TYR A 1 261 ? -10.199 2.705 23.146 1.00 86.06 261 TYR A O 1
ATOM 2071 N N . SER A 1 262 ? -10.528 2.143 25.284 1.00 86.88 262 SER A N 1
ATOM 2072 C CA . SER A 1 262 ? -11.619 1.206 24.988 1.00 86.88 262 SER A CA 1
ATOM 2073 C C . SER A 1 262 ? -12.827 1.876 24.316 1.00 86.88 262 SER A C 1
ATOM 2075 O O . SER A 1 262 ? -13.403 1.308 23.392 1.00 86.88 262 SER A O 1
ATOM 2077 N N . VAL A 1 263 ? -13.173 3.109 24.711 1.00 91.00 263 VAL A N 1
ATOM 2078 C CA . VAL A 1 263 ? -14.260 3.887 24.094 1.00 91.00 263 VAL A CA 1
ATOM 2079 C C . VAL A 1 263 ? -13.862 4.334 22.691 1.00 91.00 263 VAL A C 1
ATOM 2081 O O . VAL A 1 263 ? -14.664 4.225 21.768 1.00 91.00 263 VAL A O 1
ATOM 2084 N N . LEU A 1 264 ? -12.617 4.788 22.515 1.00 92.94 264 LEU A N 1
ATOM 2085 C CA . LEU A 1 264 ? -12.090 5.207 21.212 1.00 92.94 264 LEU A CA 1
ATOM 2086 C C . LEU A 1 264 ? -11.992 4.030 20.231 1.00 92.94 264 LEU A C 1
ATOM 2088 O O . LEU A 1 264 ? -12.386 4.160 19.075 1.00 92.94 264 LEU A O 1
ATOM 2092 N N . ILE A 1 265 ? -11.535 2.867 20.705 1.00 94.00 265 ILE A N 1
ATOM 2093 C CA . ILE A 1 265 ? -11.507 1.616 19.940 1.00 94.00 265 ILE A CA 1
ATOM 2094 C C . ILE A 1 265 ? -12.925 1.236 19.522 1.00 94.00 265 ILE A C 1
ATOM 2096 O O . ILE A 1 265 ? -13.154 0.972 18.347 1.00 94.00 265 ILE A O 1
ATOM 2100 N N . GLN A 1 266 ? -13.889 1.245 20.447 1.00 94.19 266 GLN A N 1
ATOM 2101 C CA . GLN A 1 266 ? -15.266 0.886 20.112 1.00 94.19 266 GLN A CA 1
ATOM 2102 C C . GLN A 1 266 ? -15.876 1.850 19.087 1.00 94.19 266 GLN A C 1
ATOM 2104 O O . GLN A 1 266 ? -16.547 1.407 18.158 1.00 94.19 266 GLN A O 1
ATOM 2109 N N . HIS A 1 267 ? -15.627 3.153 19.234 1.00 94.50 267 HIS A N 1
ATOM 2110 C CA . HIS A 1 267 ? -16.098 4.166 18.293 1.00 94.50 267 HIS A CA 1
ATOM 2111 C C . HIS A 1 267 ? -15.531 3.936 16.885 1.00 94.50 267 HIS A C 1
ATOM 2113 O O . HIS A 1 267 ? -16.286 3.812 15.925 1.00 94.50 267 HIS A O 1
ATOM 2119 N N . GLU A 1 268 ? -14.206 3.825 16.749 1.00 95.75 268 GLU A N 1
ATOM 2120 C CA . GLU A 1 268 ? -13.582 3.601 15.439 1.00 95.75 268 GLU A CA 1
ATOM 2121 C C . GLU A 1 268 ? -13.922 2.227 14.843 1.00 95.75 268 GLU A C 1
ATOM 2123 O O . GLU A 1 268 ? -13.957 2.079 13.620 1.00 95.75 268 GLU A O 1
ATOM 2128 N N . LEU A 1 269 ? -14.208 1.220 15.677 1.00 96.62 269 LEU A N 1
ATOM 2129 C CA . LEU A 1 269 ? -14.660 -0.091 15.219 1.00 96.62 269 LEU A CA 1
ATOM 2130 C C . LEU A 1 269 ? -16.046 -0.003 14.583 1.00 96.62 269 LEU A C 1
ATOM 2132 O O . LEU A 1 269 ? -16.244 -0.539 13.494 1.00 96.62 269 LEU A O 1
ATOM 2136 N N . GLU A 1 270 ? -16.993 0.680 15.226 1.00 96.19 270 GLU A N 1
ATOM 2137 C CA . GLU A 1 270 ? -18.327 0.887 14.652 1.00 96.19 270 GLU A CA 1
ATOM 2138 C C . GLU A 1 270 ? -18.258 1.737 13.371 1.00 96.19 270 GLU A C 1
ATOM 2140 O O . GLU A 1 270 ? -18.923 1.399 12.390 1.00 96.19 270 GLU A O 1
ATOM 2145 N N . ASP A 1 271 ? -17.385 2.749 13.311 1.00 94.88 271 ASP A N 1
ATOM 2146 C CA . ASP A 1 271 ? -17.133 3.521 12.083 1.00 94.88 271 ASP A CA 1
ATOM 2147 C C . ASP A 1 271 ? -16.588 2.639 10.946 1.00 94.88 271 ASP A C 1
ATOM 2149 O O . ASP A 1 271 ? -17.069 2.703 9.806 1.00 94.88 271 ASP A O 1
ATOM 2153 N N . CYS A 1 272 ? -15.613 1.772 11.245 1.00 95.94 272 CYS A N 1
ATOM 2154 C CA . CYS A 1 272 ? -15.078 0.807 10.283 1.00 95.94 272 CYS A CA 1
ATOM 2155 C C . CYS A 1 272 ? -16.166 -0.142 9.779 1.00 95.94 272 CYS A C 1
ATOM 2157 O O . CYS A 1 272 ? -16.281 -0.368 8.575 1.00 95.94 272 CYS A O 1
ATOM 2159 N N . MET A 1 273 ? -16.978 -0.686 10.685 1.00 95.44 273 MET A N 1
ATOM 2160 C CA . MET A 1 273 ? -18.053 -1.624 10.362 1.00 95.44 273 MET A CA 1
ATOM 2161 C C . MET A 1 273 ? -19.149 -0.964 9.520 1.00 95.44 273 MET A C 1
ATOM 2163 O O . MET A 1 273 ? -19.586 -1.537 8.519 1.00 95.44 273 MET A O 1
ATOM 2167 N N . GLY A 1 274 ? -19.553 0.258 9.877 1.00 94.81 274 GLY A N 1
ATOM 2168 C CA . GLY A 1 274 ? -20.512 1.051 9.111 1.00 94.81 274 GLY A CA 1
ATOM 2169 C C . GLY A 1 274 ? -20.000 1.397 7.712 1.00 94.81 274 GLY A C 1
ATOM 2170 O O . GLY A 1 274 ? -20.758 1.344 6.743 1.00 94.81 274 GLY A O 1
ATOM 2171 N N . THR A 1 275 ? -18.703 1.684 7.584 1.00 93.56 275 THR A N 1
ATOM 2172 C CA . THR A 1 275 ? -18.063 1.953 6.289 1.00 93.56 275 THR A CA 1
ATOM 2173 C C . THR A 1 275 ? -17.956 0.684 5.442 1.00 93.56 275 THR A C 1
ATOM 2175 O O . THR A 1 275 ? -18.379 0.684 4.288 1.00 93.56 275 THR A O 1
ATOM 2178 N N . LEU A 1 276 ? -17.478 -0.426 6.014 1.00 91.69 276 LEU A N 1
ATOM 2179 C CA . LEU A 1 276 ? -17.365 -1.722 5.335 1.00 91.69 276 LEU A CA 1
ATOM 2180 C C . LEU A 1 276 ? -18.708 -2.257 4.830 1.00 91.69 276 LEU A C 1
ATOM 2182 O O . LEU A 1 276 ? -18.758 -2.874 3.769 1.00 91.69 276 LEU A O 1
ATOM 2186 N N . ALA A 1 277 ? -19.799 -2.017 5.560 1.00 91.88 277 ALA A N 1
ATOM 2187 C CA . ALA A 1 277 ? -21.140 -2.413 5.133 1.00 91.88 277 ALA A CA 1
ATOM 2188 C C . ALA A 1 277 ? -21.612 -1.703 3.856 1.00 91.88 277 ALA A C 1
ATOM 2190 O O . ALA A 1 277 ? -22.503 -2.206 3.176 1.00 91.88 277 ALA A O 1
ATOM 2191 N N . ARG A 1 278 ? -21.015 -0.554 3.526 1.00 91.06 278 ARG A N 1
ATOM 2192 C CA . ARG A 1 278 ? -21.350 0.259 2.352 1.00 91.06 278 ARG A CA 1
ATOM 2193 C C . ARG A 1 278 ? -20.408 0.034 1.168 1.00 91.06 278 ARG A C 1
ATOM 2195 O O . ARG A 1 278 ? -20.679 0.564 0.097 1.00 91.06 278 ARG A O 1
ATOM 2202 N N . ILE A 1 279 ? -19.307 -0.695 1.359 1.00 87.06 279 ILE A N 1
ATOM 2203 C CA . ILE A 1 279 ? -18.341 -0.981 0.295 1.00 87.06 279 ILE A CA 1
ATOM 2204 C C . ILE A 1 279 ? -18.811 -2.201 -0.494 1.00 87.06 279 ILE A C 1
ATOM 2206 O O . ILE A 1 279 ? -19.006 -3.286 0.066 1.00 87.06 279 ILE A O 1
ATOM 2210 N N . ASP A 1 280 ? -18.941 -2.014 -1.805 1.00 81.69 280 ASP A N 1
ATOM 2211 C CA . ASP A 1 280 ? -19.084 -3.110 -2.751 1.00 81.69 280 ASP A CA 1
ATOM 2212 C C . ASP A 1 280 ? -17.696 -3.616 -3.167 1.00 81.69 280 ASP A C 1
ATOM 2214 O O . ASP A 1 280 ? -16.898 -2.903 -3.782 1.00 81.69 280 ASP A O 1
ATOM 2218 N N . PHE A 1 281 ? -17.393 -4.856 -2.791 1.00 74.25 281 PHE A N 1
ATOM 2219 C CA . PHE A 1 281 ? -16.117 -5.496 -3.098 1.00 74.25 281 PHE A CA 1
ATOM 2220 C C . PHE A 1 281 ? -16.048 -6.024 -4.534 1.00 74.25 281 PHE A C 1
ATOM 2222 O O . PHE A 1 281 ? -14.940 -6.251 -5.009 1.00 74.25 281 PHE A O 1
ATOM 2229 N N . ALA A 1 282 ? -17.183 -6.184 -5.224 1.00 66.50 282 ALA A N 1
ATOM 2230 C CA . ALA A 1 282 ? -17.210 -6.649 -6.609 1.00 66.50 282 ALA A CA 1
ATOM 2231 C C . ALA A 1 282 ? -16.697 -5.577 -7.589 1.00 66.50 282 ALA A C 1
ATOM 2233 O O . ALA A 1 282 ? -16.067 -5.899 -8.594 1.00 66.50 282 ALA A O 1
ATOM 2234 N N . GLU A 1 283 ? -16.922 -4.296 -7.280 1.00 60.97 283 GLU A N 1
ATOM 2235 C CA . GLU A 1 283 ? -16.479 -3.160 -8.106 1.00 60.97 283 GLU A CA 1
ATOM 2236 C C . GLU A 1 283 ? -15.152 -2.539 -7.634 1.00 60.97 283 GLU A C 1
ATOM 2238 O O . GLU A 1 283 ? -14.592 -1.667 -8.301 1.00 60.97 283 GLU A O 1
ATOM 2243 N N . SER A 1 284 ? -14.618 -2.992 -6.498 1.00 61.31 284 SER A N 1
ATOM 2244 C CA . SER A 1 284 ? -13.408 -2.432 -5.897 1.00 61.31 284 SER A CA 1
ATOM 2245 C C . SER A 1 284 ? -12.200 -3.347 -6.094 1.00 61.31 284 SER A C 1
ATOM 2247 O O . SER A 1 284 ? -12.314 -4.570 -6.058 1.00 61.31 284 SER A O 1
ATOM 2249 N N . VAL A 1 285 ? -10.994 -2.781 -6.219 1.00 60.19 285 VAL A N 1
ATOM 2250 C CA . VAL A 1 285 ? -9.765 -3.593 -6.208 1.00 60.19 285 VAL A CA 1
ATOM 2251 C C . VAL A 1 285 ? -9.593 -4.186 -4.806 1.00 60.19 285 VAL A C 1
ATOM 2253 O O . VAL A 1 285 ? -9.175 -3.531 -3.851 1.00 60.19 285 VAL A O 1
ATOM 2256 N N . THR A 1 286 ? -9.943 -5.462 -4.702 1.00 58.78 286 THR A N 1
ATOM 2257 C CA . THR A 1 286 ? -10.089 -6.255 -3.474 1.00 58.78 286 THR A CA 1
ATOM 2258 C C . THR A 1 286 ? -8.896 -6.143 -2.521 1.00 58.78 286 THR A C 1
ATOM 2260 O O . THR A 1 286 ? -9.061 -6.049 -1.304 1.00 58.78 286 THR A O 1
ATOM 2263 N N . ARG A 1 287 ? -7.677 -6.068 -3.062 1.00 64.00 287 ARG A N 1
ATOM 2264 C CA . ARG A 1 287 ? -6.438 -6.022 -2.273 1.00 64.00 287 ARG A CA 1
ATOM 2265 C C . ARG A 1 287 ? -6.200 -4.696 -1.551 1.00 64.00 287 ARG A C 1
ATOM 2267 O O . ARG A 1 287 ? -5.400 -4.679 -0.614 1.00 64.00 287 ARG A O 1
ATOM 2274 N N . PHE A 1 288 ? -6.881 -3.603 -1.919 1.00 64.94 288 PHE A N 1
ATOM 2275 C CA . PHE A 1 288 ? -6.840 -2.359 -1.137 1.00 64.94 288 PHE A CA 1
ATOM 2276 C C . PHE A 1 288 ? -7.319 -2.585 0.293 1.00 64.94 288 PHE A C 1
ATOM 2278 O O . PHE A 1 288 ? -6.837 -1.954 1.210 1.00 64.94 288 PHE A O 1
ATOM 2285 N N . PHE A 1 289 ? -8.220 -3.520 0.556 1.00 80.81 289 PHE A N 1
ATOM 2286 C CA . PHE A 1 289 ? -8.795 -3.610 1.897 1.00 80.81 289 PHE A CA 1
ATOM 2287 C C . PHE A 1 289 ? -8.023 -4.530 2.842 1.00 80.81 289 PHE A C 1
ATOM 2289 O O . PHE A 1 289 ? -8.404 -4.661 4.003 1.00 80.81 289 PHE A O 1
ATOM 2296 N N . ASN A 1 290 ? -6.912 -5.131 2.401 1.00 87.62 290 ASN A N 1
ATOM 2297 C CA . ASN A 1 290 ? -6.178 -6.106 3.211 1.00 87.62 290 ASN A CA 1
ATOM 2298 C C . ASN A 1 290 ? -5.722 -5.536 4.559 1.00 87.62 290 ASN A C 1
ATOM 2300 O O . ASN A 1 290 ? -5.855 -6.217 5.569 1.00 87.62 290 ASN A O 1
ATOM 2304 N N . TRP A 1 291 ? -5.226 -4.295 4.594 1.00 90.88 291 TRP A N 1
ATOM 2305 C CA . TRP A 1 291 ? -4.819 -3.634 5.839 1.00 90.88 291 TRP A CA 1
ATOM 2306 C C . TRP A 1 291 ? -6.005 -3.401 6.789 1.00 90.88 291 TRP A C 1
ATOM 2308 O O . TRP A 1 291 ? -5.974 -3.948 7.893 1.00 90.88 291 TRP A O 1
ATOM 2318 N N . PRO A 1 292 ? -7.067 -2.666 6.390 1.00 93.25 292 PRO A N 1
ATOM 2319 C CA . PRO A 1 292 ? -8.218 -2.461 7.264 1.00 93.25 292 PRO A CA 1
ATOM 2320 C C . PRO A 1 292 ? -8.857 -3.758 7.760 1.00 93.25 292 PRO A C 1
ATOM 2322 O O . PRO A 1 292 ? -9.107 -3.904 8.954 1.00 93.25 292 PRO A O 1
ATOM 2325 N N . LEU A 1 293 ? -9.064 -4.730 6.866 1.00 93.62 293 LEU A N 1
ATOM 2326 C CA . LEU A 1 293 ? -9.655 -6.020 7.222 1.00 93.62 293 LEU A CA 1
ATOM 2327 C C . LEU A 1 293 ? -8.766 -6.802 8.199 1.00 93.62 293 LEU A C 1
ATOM 2329 O O . LEU A 1 293 ? -9.276 -7.429 9.127 1.00 93.62 293 LEU A O 1
ATOM 2333 N N . ALA A 1 294 ? -7.443 -6.777 8.010 1.00 93.38 294 ALA A N 1
ATOM 2334 C CA . ALA A 1 294 ? -6.498 -7.439 8.905 1.00 93.38 294 ALA A CA 1
ATOM 2335 C C . ALA A 1 294 ? -6.490 -6.805 10.299 1.00 93.38 294 ALA A C 1
ATOM 2337 O O . ALA A 1 294 ? -6.484 -7.529 11.291 1.00 93.38 294 ALA A O 1
ATOM 2338 N N . ILE A 1 295 ? -6.530 -5.474 10.387 1.00 93.94 295 ILE A N 1
ATOM 2339 C CA . ILE A 1 295 ? -6.586 -4.764 11.669 1.00 93.94 295 ILE A CA 1
ATOM 2340 C C . ILE A 1 295 ? -7.892 -5.110 12.400 1.00 93.94 295 ILE A C 1
ATOM 2342 O O . ILE A 1 295 ? -7.870 -5.534 13.554 1.00 93.94 295 ILE A O 1
ATOM 2346 N N . ILE A 1 296 ? -9.034 -5.025 11.719 1.00 94.56 296 ILE A N 1
ATOM 2347 C CA . ILE A 1 296 ? -10.336 -5.329 12.328 1.00 94.56 296 ILE A CA 1
ATOM 2348 C C . ILE A 1 296 ? -10.398 -6.788 12.814 1.00 94.56 296 ILE A C 1
ATOM 2350 O O . ILE A 1 296 ? -10.830 -7.039 13.938 1.00 94.56 296 ILE A O 1
ATOM 2354 N N . ASP A 1 297 ? -9.928 -7.749 12.012 1.00 93.62 297 ASP A N 1
ATOM 2355 C CA . ASP A 1 297 ? -9.999 -9.173 12.369 1.00 93.62 297 ASP A CA 1
ATOM 2356 C C . ASP A 1 297 ? -8.942 -9.605 13.399 1.00 93.62 297 ASP A C 1
ATOM 2358 O O . ASP A 1 297 ? -9.253 -10.335 14.339 1.00 93.62 297 ASP A O 1
ATOM 2362 N N . LYS A 1 298 ? -7.677 -9.197 13.229 1.00 90.50 298 LYS A N 1
ATOM 2363 C CA . LYS A 1 298 ? -6.546 -9.744 14.004 1.00 90.50 298 LYS A CA 1
ATOM 2364 C C . LYS A 1 298 ? -6.066 -8.864 15.142 1.00 90.50 298 LYS A C 1
ATOM 2366 O O . LYS A 1 298 ? -5.528 -9.403 16.111 1.00 90.50 298 LYS A O 1
ATOM 2371 N N . VAL A 1 299 ? -6.245 -7.550 15.036 1.00 87.62 299 VAL A N 1
ATOM 2372 C CA . VAL A 1 299 ? -5.788 -6.594 16.054 1.00 87.62 299 VAL A CA 1
ATOM 2373 C C . VAL A 1 299 ? -6.878 -6.358 17.087 1.00 87.62 299 VAL A C 1
ATOM 2375 O O . VAL A 1 299 ? -6.641 -6.573 18.273 1.00 87.62 299 VAL A O 1
ATOM 2378 N N . VAL A 1 300 ? -8.081 -5.989 16.643 1.00 89.00 300 VAL A N 1
ATOM 2379 C CA . VAL A 1 300 ? -9.205 -5.715 17.553 1.00 89.00 300 VAL A CA 1
ATOM 2380 C C . VAL A 1 300 ? -9.750 -7.005 18.169 1.00 89.00 300 VAL A C 1
ATOM 2382 O O . VAL A 1 300 ? -10.065 -7.038 19.357 1.00 89.00 300 VAL A O 1
ATOM 2385 N N . ARG A 1 301 ? -9.824 -8.084 17.372 1.00 86.12 301 ARG A N 1
ATOM 2386 C CA . ARG A 1 301 ? -10.308 -9.418 17.782 1.00 86.12 301 ARG A CA 1
ATOM 2387 C C . ARG A 1 301 ? -11.741 -9.421 18.334 1.00 86.12 301 ARG A C 1
ATOM 2389 O O . ARG A 1 301 ? -12.092 -10.272 19.153 1.00 86.12 301 ARG A O 1
ATOM 2396 N N . ASP A 1 302 ? -12.579 -8.494 17.874 1.00 92.50 302 ASP A N 1
ATOM 2397 C CA . ASP A 1 302 ? -14.005 -8.498 18.198 1.00 92.50 302 ASP A CA 1
ATOM 2398 C C . ASP A 1 302 ? -14.730 -9.620 17.416 1.00 92.50 302 ASP A C 1
ATOM 2400 O O . ASP A 1 302 ? -14.695 -9.631 16.182 1.00 92.50 302 ASP A O 1
ATOM 2404 N N . PRO A 1 303 ? -15.439 -10.558 18.076 1.00 93.00 303 PRO A N 1
ATOM 2405 C CA . PRO A 1 303 ? -16.051 -11.702 17.394 1.00 93.00 303 PRO A CA 1
ATOM 2406 C C . PRO A 1 303 ? -17.135 -11.348 16.367 1.00 93.00 303 PRO A C 1
ATOM 2408 O O . PRO A 1 303 ? -17.433 -12.151 15.475 1.00 93.00 303 PRO A O 1
ATOM 2411 N N . ARG A 1 304 ? -17.807 -10.199 16.504 1.00 95.12 304 ARG A N 1
ATOM 2412 C CA . ARG A 1 304 ? -18.813 -9.739 15.536 1.00 95.12 304 ARG A CA 1
ATOM 2413 C C . ARG A 1 304 ? -18.111 -9.154 14.315 1.00 95.12 304 ARG A C 1
ATOM 2415 O O . ARG A 1 304 ? -18.459 -9.536 13.198 1.00 95.12 304 ARG A O 1
ATOM 2422 N N . ALA A 1 305 ? -17.115 -8.302 14.524 1.00 93.75 305 ALA A N 1
ATOM 2423 C CA . ALA A 1 305 ? -16.335 -7.691 13.460 1.00 93.75 305 ALA A CA 1
ATOM 2424 C C . ALA A 1 305 ? -15.525 -8.730 12.670 1.00 93.75 305 ALA A C 1
ATOM 2426 O O . ALA A 1 305 ? -15.595 -8.751 11.443 1.00 93.75 305 ALA A O 1
ATOM 2427 N N . SER A 1 306 ? -14.868 -9.677 13.349 1.00 93.94 306 SER A N 1
ATOM 2428 C CA . SER A 1 306 ? -14.160 -10.796 12.715 1.00 93.94 306 SER A CA 1
ATOM 2429 C C . SER A 1 306 ? -15.067 -11.610 11.795 1.00 93.94 306 SER A C 1
ATOM 2431 O O . SER A 1 306 ? -14.721 -11.859 10.643 1.00 93.94 306 SER A O 1
ATOM 2433 N N . ARG A 1 307 ? -16.269 -11.993 12.255 1.00 94.19 307 ARG A N 1
ATOM 2434 C CA . ARG A 1 307 ? -17.230 -12.729 11.411 1.00 94.19 307 ARG A CA 1
ATOM 2435 C C . ARG A 1 307 ? -17.629 -11.937 10.170 1.00 94.19 307 ARG A C 1
ATOM 2437 O O . ARG A 1 307 ? -17.737 -12.518 9.094 1.00 94.19 307 ARG A O 1
ATOM 2444 N N . PHE A 1 308 ? -17.818 -10.631 10.317 1.00 92.56 308 PHE A N 1
ATOM 2445 C CA . PHE A 1 308 ? -18.158 -9.758 9.202 1.00 92.56 308 PHE A CA 1
ATOM 2446 C C . PHE A 1 308 ? -17.016 -9.639 8.185 1.00 92.56 308 PHE A C 1
ATOM 2448 O O . PHE A 1 308 ? -17.248 -9.771 6.985 1.00 92.56 308 PHE A O 1
ATOM 2455 N N . VAL A 1 309 ? -15.771 -9.497 8.650 1.00 92.25 309 VAL A N 1
ATOM 2456 C CA . VAL A 1 309 ? -14.583 -9.526 7.785 1.00 92.25 309 VAL A CA 1
ATOM 2457 C C . VAL A 1 309 ? -14.467 -10.863 7.051 1.00 92.25 309 VAL A C 1
ATOM 2459 O O . VAL A 1 309 ? -14.249 -10.869 5.843 1.00 92.25 309 VAL A O 1
ATOM 2462 N N . GLN A 1 310 ? -14.661 -11.997 7.733 1.00 90.75 310 GLN A N 1
ATOM 2463 C CA . GLN A 1 310 ? -14.606 -13.312 7.080 1.00 90.75 310 GLN A CA 1
ATOM 2464 C C . GLN A 1 310 ? -15.694 -13.481 6.013 1.00 90.75 310 GLN A C 1
ATOM 2466 O O . GLN A 1 310 ? -15.426 -14.066 4.965 1.00 90.75 310 GLN A O 1
ATOM 2471 N N . GLN A 1 311 ? -16.892 -12.933 6.236 1.00 89.62 311 GLN A N 1
ATOM 2472 C CA . GLN A 1 311 ? -17.934 -12.902 5.212 1.00 89.62 311 GLN A CA 1
ATOM 2473 C C . GLN A 1 311 ? -17.478 -12.100 3.983 1.00 89.62 311 GLN A C 1
ATOM 2475 O O . GLN A 1 311 ? -17.571 -12.603 2.866 1.00 89.62 311 GLN A O 1
ATOM 2480 N N . LYS A 1 312 ? -16.915 -10.900 4.179 1.00 87.06 312 LYS A N 1
ATOM 2481 C CA . LYS A 1 312 ? -16.384 -10.080 3.078 1.00 87.06 312 LYS A CA 1
ATOM 2482 C C . LYS A 1 312 ? -15.242 -10.759 2.323 1.00 87.06 312 LYS A C 1
ATOM 2484 O O . LYS A 1 312 ? -15.225 -10.745 1.098 1.00 87.06 312 LYS A O 1
ATOM 2489 N N . LEU A 1 313 ? -14.332 -11.430 3.024 1.00 87.06 313 LEU A N 1
ATOM 2490 C CA . LEU A 1 313 ? -13.259 -12.200 2.389 1.00 87.06 313 LEU A CA 1
ATOM 2491 C C . LEU A 1 313 ? -13.789 -13.383 1.572 1.00 87.06 313 LEU A C 1
ATOM 2493 O O . LEU A 1 313 ? -13.221 -13.700 0.528 1.00 87.06 313 LEU A O 1
ATOM 2497 N N . ALA A 1 314 ? -14.860 -14.037 2.029 1.00 85.69 314 ALA A N 1
ATOM 2498 C CA . ALA A 1 314 ? -15.506 -15.109 1.279 1.00 85.69 314 ALA A CA 1
ATOM 2499 C C . ALA A 1 314 ? -16.193 -14.583 0.008 1.00 85.69 314 ALA A C 1
ATOM 2501 O O . ALA A 1 314 ? -16.090 -15.232 -1.029 1.00 85.69 314 ALA A O 1
ATOM 2502 N N . GLU A 1 315 ? -16.827 -13.405 0.073 1.00 82.19 315 GLU A N 1
ATOM 2503 C CA . GLU A 1 315 ? -17.367 -12.697 -1.099 1.00 82.19 315 GLU A CA 1
ATOM 2504 C C . GLU A 1 315 ? -16.241 -12.401 -2.112 1.00 82.19 315 GLU A C 1
ATOM 2506 O O . GLU A 1 315 ? -16.352 -12.767 -3.277 1.00 82.19 315 GLU A O 1
ATOM 2511 N N . MET A 1 316 ? -15.108 -11.854 -1.656 1.00 78.19 316 MET A N 1
ATOM 2512 C CA . MET A 1 316 ? -13.951 -11.536 -2.511 1.00 78.19 316 MET A CA 1
ATOM 2513 C C . MET A 1 316 ? -13.293 -12.768 -3.149 1.00 78.19 316 MET A C 1
ATOM 2515 O O . MET A 1 316 ? -12.790 -12.692 -4.269 1.00 78.19 316 MET A O 1
ATOM 2519 N N . ALA A 1 317 ? -13.253 -13.901 -2.441 1.00 76.94 317 ALA A N 1
ATOM 2520 C CA . ALA A 1 317 ? -12.590 -15.118 -2.913 1.00 76.94 317 ALA A CA 1
ATOM 2521 C C . ALA A 1 317 ? -13.271 -15.748 -4.141 1.00 76.94 317 ALA A C 1
ATOM 2523 O O . ALA A 1 317 ? -12.654 -16.583 -4.807 1.00 76.94 317 ALA A O 1
ATOM 2524 N N . LEU A 1 318 ? -14.515 -15.356 -4.439 1.00 70.88 318 LEU A N 1
ATOM 2525 C CA . LEU A 1 318 ? -15.216 -15.753 -5.659 1.00 70.88 318 LEU A CA 1
ATOM 2526 C C . LEU A 1 318 ? -14.553 -15.157 -6.912 1.00 70.88 318 LEU A C 1
ATOM 2528 O O . LEU A 1 318 ? -14.465 -15.850 -7.926 1.00 70.88 318 LEU A O 1
ATOM 2532 N N . ASP A 1 319 ? -14.029 -13.930 -6.811 1.00 71.75 319 ASP A N 1
ATOM 2533 C CA . ASP A 1 319 ? -13.467 -13.173 -7.938 1.00 71.75 319 ASP A CA 1
ATOM 2534 C C . ASP A 1 319 ? -11.926 -13.121 -7.932 1.00 71.75 319 ASP A C 1
ATOM 2536 O O . ASP A 1 319 ? -11.298 -13.190 -8.989 1.00 71.75 319 ASP A O 1
ATOM 2540 N N . ASP A 1 320 ? -11.289 -13.067 -6.753 1.00 73.25 320 ASP A N 1
ATOM 2541 C CA . ASP A 1 320 ? -9.828 -13.154 -6.585 1.00 73.25 320 ASP A CA 1
ATOM 2542 C C . ASP A 1 320 ? -9.451 -14.251 -5.565 1.00 73.25 320 ASP A C 1
ATOM 2544 O O . ASP A 1 320 ? -9.204 -13.965 -4.385 1.00 73.25 320 ASP A O 1
ATOM 2548 N N . PRO A 1 321 ? -9.309 -15.518 -6.006 1.00 71.75 321 PRO A N 1
ATOM 2549 C CA . PRO A 1 321 ? -8.889 -16.624 -5.141 1.00 71.75 321 PRO A CA 1
ATOM 2550 C C . PRO A 1 321 ? -7.503 -16.423 -4.508 1.00 71.75 321 PRO A C 1
ATOM 2552 O O . PRO A 1 321 ? -7.181 -17.032 -3.485 1.00 71.75 321 PRO A O 1
ATOM 2555 N N . THR A 1 322 ? -6.654 -15.581 -5.108 1.00 74.81 322 THR A N 1
ATOM 2556 C CA . THR A 1 322 ? -5.316 -15.268 -4.585 1.00 74.81 322 THR A CA 1
ATOM 2557 C C . THR A 1 322 ? -5.339 -14.162 -3.528 1.00 74.81 322 THR A C 1
ATOM 2559 O O . THR A 1 322 ? -4.436 -14.099 -2.687 1.00 74.81 322 THR A O 1
ATOM 2562 N N . GLY A 1 323 ? -6.408 -13.360 -3.492 1.00 78.00 323 GLY A N 1
ATOM 2563 C CA . GLY A 1 323 ? -6.623 -12.280 -2.532 1.00 78.00 323 GLY A CA 1
ATOM 2564 C C . GLY A 1 323 ? -6.618 -12.762 -1.082 1.00 78.00 323 GLY A C 1
ATOM 2565 O O . GLY A 1 323 ? -6.021 -12.108 -0.227 1.00 78.00 323 GLY A O 1
ATOM 2566 N N . LYS A 1 324 ? -7.158 -13.959 -0.804 1.00 81.56 324 LYS A N 1
ATOM 2567 C CA . LYS A 1 324 ? -7.153 -14.540 0.552 1.00 81.56 324 LYS A CA 1
ATOM 2568 C C . LYS A 1 324 ? -5.740 -14.760 1.095 1.00 81.56 324 LYS A C 1
ATOM 2570 O O . LYS A 1 324 ? -5.478 -14.431 2.244 1.00 81.56 324 LYS A O 1
ATOM 2575 N N . LYS A 1 325 ? -4.813 -15.249 0.266 1.00 82.69 325 LYS A N 1
ATOM 2576 C CA . LYS A 1 325 ? -3.412 -15.456 0.671 1.00 82.69 325 LYS A CA 1
ATOM 2577 C C . LYS A 1 325 ? -2.683 -14.136 0.919 1.00 82.69 325 LYS A C 1
ATOM 2579 O O . LYS A 1 325 ? -1.866 -14.050 1.831 1.00 82.69 325 LYS A O 1
ATOM 2584 N N . ALA A 1 326 ? -2.971 -13.110 0.112 1.00 82.19 326 ALA A N 1
ATOM 2585 C CA . ALA A 1 326 ? -2.440 -11.766 0.338 1.00 82.19 326 ALA A CA 1
ATOM 2586 C C . ALA A 1 326 ? -2.960 -11.191 1.665 1.00 82.19 326 ALA A C 1
ATOM 2588 O O . ALA A 1 326 ? -2.185 -10.636 2.441 1.00 82.19 326 ALA A O 1
ATOM 2589 N N . TYR A 1 327 ? -4.253 -11.374 1.944 1.00 88.81 327 TYR A N 1
ATOM 2590 C CA . TYR A 1 327 ? -4.851 -11.020 3.224 1.00 88.81 327 TYR A CA 1
ATOM 2591 C C . TYR A 1 327 ? -4.185 -11.767 4.386 1.00 88.81 327 TYR A C 1
ATOM 2593 O O . TYR A 1 327 ? -3.770 -11.121 5.341 1.00 88.81 327 TYR A O 1
ATOM 2601 N N . ASP A 1 328 ? -4.030 -13.093 4.297 1.00 88.62 328 ASP A N 1
ATOM 2602 C CA . ASP A 1 328 ? -3.444 -13.909 5.371 1.00 88.62 328 ASP A CA 1
ATOM 2603 C C . ASP A 1 328 ? -2.019 -13.460 5.702 1.00 88.62 328 ASP A C 1
ATOM 2605 O O . ASP A 1 328 ? -1.665 -13.312 6.869 1.00 88.62 328 ASP A O 1
ATOM 2609 N N . TRP A 1 329 ? -1.227 -13.127 4.681 1.00 86.94 329 TRP A N 1
ATOM 2610 C CA . TRP A 1 329 ? 0.100 -12.550 4.872 1.00 86.94 329 TRP A CA 1
ATOM 2611 C C . TRP A 1 329 ? 0.0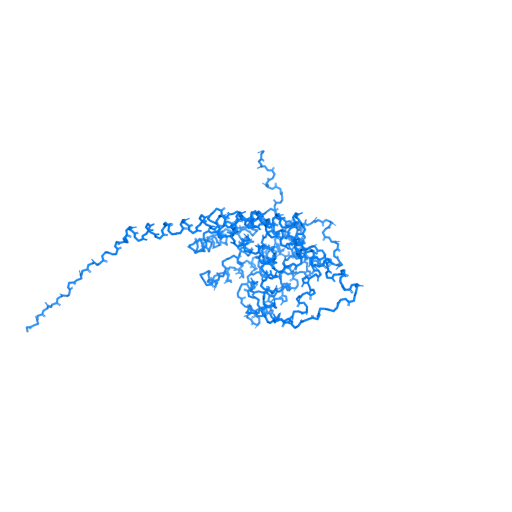72 -11.235 5.657 1.00 86.94 329 TRP A C 1
ATOM 2613 O O . TRP A 1 329 ? 0.845 -11.063 6.599 1.00 86.94 329 TRP A O 1
ATOM 2623 N N . VAL A 1 330 ? -0.811 -10.304 5.288 1.00 89.75 330 VAL A N 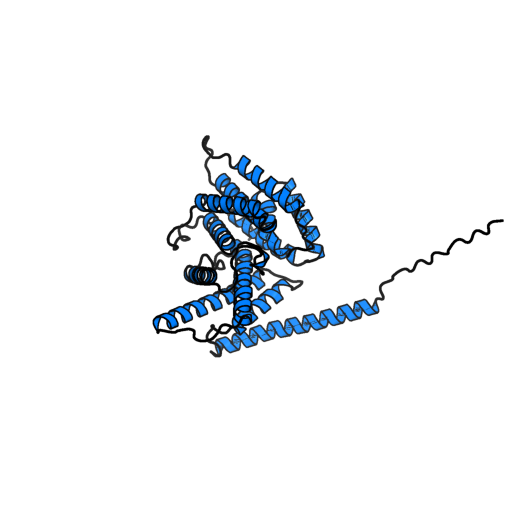1
ATOM 2624 C CA . VAL A 1 330 ? -0.946 -9.011 5.980 1.00 89.75 330 VAL A CA 1
ATOM 2625 C C . VAL A 1 330 ? -1.466 -9.205 7.410 1.00 89.75 330 VAL A C 1
ATOM 2627 O O . VAL A 1 330 ? -0.941 -8.601 8.345 1.00 89.75 330 VAL A O 1
ATOM 2630 N N . ALA A 1 331 ? -2.456 -10.079 7.585 1.00 90.94 331 ALA A N 1
ATOM 2631 C CA . ALA A 1 331 ? -3.067 -10.431 8.861 1.00 90.94 331 ALA A CA 1
ATOM 2632 C C . ALA A 1 331 ? -2.045 -11.006 9.851 1.00 90.94 331 ALA A C 1
ATOM 2634 O O . ALA A 1 331 ? -1.948 -10.522 10.980 1.00 90.94 331 ALA A O 1
ATOM 2635 N N . GLU A 1 332 ? -1.231 -11.969 9.409 1.00 89.31 332 GLU A N 1
ATOM 2636 C CA . GLU A 1 332 ? -0.131 -12.521 10.205 1.00 89.31 332 GLU A CA 1
ATOM 2637 C C . GLU A 1 332 ? 0.897 -11.448 10.593 1.00 89.31 332 GLU A C 1
ATOM 2639 O O . GLU A 1 332 ? 1.400 -11.453 11.716 1.00 89.31 332 GLU A O 1
ATOM 2644 N N . GLY A 1 333 ? 1.200 -10.507 9.691 1.00 87.88 333 GLY A N 1
ATOM 2645 C CA . GLY A 1 333 ? 2.135 -9.418 9.974 1.00 87.88 333 GLY A CA 1
ATOM 2646 C C . GLY A 1 333 ? 1.650 -8.472 11.073 1.00 87.88 333 GLY A C 1
ATOM 2647 O O . GLY A 1 333 ? 2.407 -8.152 11.991 1.00 87.88 333 GLY A O 1
ATOM 2648 N N . PHE A 1 334 ? 0.386 -8.047 11.022 1.00 89.19 334 PHE A N 1
ATOM 2649 C CA . PHE A 1 334 ? -0.179 -7.192 12.071 1.00 89.19 334 PHE A CA 1
ATOM 2650 C C . PHE A 1 334 ? -0.305 -7.917 13.410 1.00 89.19 334 PHE A C 1
ATOM 2652 O O . PHE A 1 334 ? -0.013 -7.333 14.454 1.00 89.19 334 PHE A O 1
ATOM 2659 N N . GLU A 1 335 ? -0.682 -9.197 13.390 1.00 85.88 335 GLU A N 1
ATOM 2660 C CA . GLU A 1 335 ? -0.733 -10.012 14.601 1.00 85.88 335 GLU A CA 1
ATOM 2661 C C . GLU A 1 335 ? 0.647 -10.133 15.268 1.00 85.88 335 GLU A C 1
ATOM 2663 O O . GLU A 1 335 ? 0.759 -9.966 16.482 1.00 85.88 335 GLU A O 1
ATOM 2668 N N . GLN A 1 336 ? 1.709 -10.349 14.485 1.00 82.94 336 GLN A N 1
ATOM 2669 C CA . GLN A 1 336 ? 3.084 -10.409 14.993 1.00 82.94 336 GLN A CA 1
ATOM 2670 C C . GLN A 1 336 ? 3.530 -9.096 15.642 1.00 82.94 336 GLN A C 1
ATOM 2672 O O . GLN A 1 336 ? 4.139 -9.125 16.711 1.00 82.94 336 GLN A O 1
ATOM 2677 N N . LYS A 1 337 ? 3.202 -7.951 15.033 1.00 77.19 337 LYS A N 1
ATOM 2678 C CA . LYS A 1 337 ? 3.591 -6.623 15.539 1.00 77.19 337 LYS A CA 1
ATOM 2679 C C . LYS A 1 337 ? 2.975 -6.286 16.898 1.00 77.19 337 LYS A C 1
ATOM 2681 O O . LYS A 1 337 ? 3.634 -5.665 17.720 1.00 77.19 337 LYS A O 1
ATOM 2686 N N . LEU A 1 338 ? 1.743 -6.720 17.157 1.00 72.94 338 LEU A N 1
ATOM 2687 C CA . LEU A 1 338 ? 1.031 -6.429 18.412 1.00 72.94 338 LEU A CA 1
ATOM 2688 C C . LEU A 1 338 ? 1.049 -7.586 19.418 1.00 72.94 338 LEU A C 1
ATOM 2690 O O . LEU A 1 338 ? 0.549 -7.460 20.534 1.00 72.94 338 LEU A O 1
ATOM 2694 N N . SER A 1 339 ? 1.593 -8.744 19.046 1.00 65.75 339 SER A N 1
ATOM 2695 C CA . SER A 1 339 ? 1.759 -9.905 19.927 1.00 65.75 339 SER A CA 1
ATOM 2696 C C . SER A 1 339 ? 3.103 -10.613 19.673 1.00 65.75 339 SER A C 1
ATOM 2698 O O . SER A 1 339 ? 3.112 -11.804 19.345 1.00 65.75 339 SER A O 1
ATOM 2700 N N . PRO A 1 340 ? 4.255 -9.934 19.864 1.00 54.31 340 PRO A N 1
ATOM 2701 C CA . PRO A 1 340 ? 5.576 -10.450 19.475 1.00 54.31 340 PRO A CA 1
ATOM 2702 C C . PRO A 1 340 ? 6.002 -11.751 20.186 1.00 54.31 340 PRO A C 1
ATOM 2704 O O . PRO A 1 340 ? 6.927 -12.422 19.740 1.00 54.31 340 PRO A O 1
ATOM 2707 N N . GLY A 1 341 ? 5.320 -12.154 21.266 1.00 43.09 341 GLY A N 1
ATOM 2708 C CA . GLY A 1 341 ? 5.663 -13.334 22.070 1.00 43.09 341 GLY A CA 1
ATOM 2709 C C . GLY A 1 341 ? 4.967 -14.656 21.711 1.00 43.09 341 GLY A C 1
ATOM 2710 O O . GLY A 1 341 ? 5.147 -15.621 22.448 1.00 43.09 341 GLY A O 1
ATOM 2711 N N . ARG A 1 342 ? 4.140 -14.741 20.655 1.00 40.75 342 ARG A N 1
ATOM 2712 C CA . ARG A 1 342 ? 3.306 -15.946 20.401 1.00 40.75 342 ARG A CA 1
ATOM 2713 C C . ARG A 1 342 ? 3.755 -16.893 19.287 1.00 40.75 342 ARG A C 1
ATOM 2715 O O . ARG A 1 342 ? 3.169 -17.964 19.181 1.00 40.75 342 ARG A O 1
ATOM 2722 N N . LEU A 1 343 ? 4.775 -16.558 18.495 1.00 37.06 343 LEU A N 1
ATOM 2723 C CA . LEU A 1 343 ? 5.222 -17.418 17.382 1.00 37.06 343 LEU A CA 1
ATOM 2724 C C . LEU A 1 343 ? 6.653 -17.958 17.509 1.00 37.06 343 LEU A C 1
ATOM 2726 O O . LEU A 1 343 ? 7.090 -18.714 16.648 1.00 37.06 343 LEU A O 1
ATOM 2730 N N . THR A 1 344 ? 7.354 -17.710 18.620 1.00 32.38 344 THR A N 1
ATOM 2731 C CA . THR A 1 344 ? 8.562 -18.480 18.977 1.00 32.38 344 THR A CA 1
ATOM 2732 C C . THR A 1 344 ? 8.191 -19.818 19.620 1.00 32.38 344 THR A C 1
ATOM 2734 O O . THR A 1 344 ? 8.667 -20.143 20.700 1.00 32.38 344 THR A O 1
ATOM 2737 N N . MET A 1 345 ? 7.296 -20.579 18.996 1.00 32.94 345 MET A N 1
ATOM 2738 C CA . MET A 1 345 ? 7.140 -22.010 19.247 1.00 32.94 345 MET A CA 1
ATOM 2739 C C . MET A 1 345 ? 6.646 -22.674 17.965 1.00 32.94 345 MET A C 1
ATOM 2741 O O . MET A 1 345 ? 5.451 -22.828 17.744 1.00 32.94 345 MET A O 1
ATOM 2745 N N . ASN A 1 346 ? 7.593 -23.064 17.119 1.00 26.92 346 ASN A N 1
ATOM 2746 C CA . ASN A 1 346 ? 7.707 -24.464 16.732 1.00 26.92 346 ASN A CA 1
ATOM 2747 C C . ASN A 1 346 ? 9.172 -24.772 16.359 1.00 26.92 346 ASN A C 1
ATOM 2749 O O . ASN A 1 346 ? 9.814 -23.909 15.758 1.00 26.92 346 ASN A O 1
ATOM 2753 N N . PRO A 1 347 ? 9.702 -25.930 16.798 1.00 34.09 347 PRO A N 1
ATOM 2754 C CA . PRO A 1 347 ? 11.090 -26.348 16.588 1.00 34.09 347 PRO A CA 1
ATOM 2755 C C . PRO A 1 347 ? 11.426 -26.689 15.133 1.00 34.09 347 PRO A C 1
ATOM 2757 O O . PRO A 1 347 ? 10.500 -27.070 14.377 1.00 34.09 347 PRO A O 1
#